Protein AF-0000000084924939 (afdb_homodimer)

Solvent-accessible surface area (backbone atoms only — not comparable to full-atom values): 16874 Å² total; per-residue (Å²): 132,83,79,72,79,78,62,66,62,56,62,51,47,51,48,49,51,49,46,46,50,50,49,27,51,55,51,38,64,68,60,70,62,76,63,88,49,62,52,43,69,66,38,40,31,32,33,53,57,100,59,27,40,37,36,39,33,50,41,54,67,51,55,64,90,55,50,47,76,45,76,55,95,54,27,40,36,41,35,38,60,41,76,69,68,80,85,56,56,77,84,38,47,79,38,80,54,62,78,57,43,54,38,63,49,76,43,80,50,68,86,56,46,30,81,88,65,56,45,76,48,70,52,38,9,26,37,38,36,40,33,32,46,37,75,82,70,45,80,70,77,70,77,72,74,80,124,132,83,77,74,77,78,60,66,61,56,62,52,46,52,49,48,50,48,46,45,50,51,51,27,51,54,51,38,64,68,60,71,61,77,60,90,48,61,52,43,68,66,38,40,31,29,32,52,58,99,60,28,39,38,37,40,33,52,42,52,67,52,55,65,90,56,50,45,76,47,77,54,95,54,27,40,36,40,34,38,59,40,76,70,67,80,83,57,57,76,86,39,46,79,38,81,54,61,78,58,41,55,35,62,48,77,44,80,50,68,86,54,45,29,81,87,63,58,44,77,46,70,50,39,10,26,38,38,36,41,35,33,46,37,74,82,71,46,77,71,77,71,78,72,75,80,126

Organism: Geobacter metallireducens (strain ATCC 53774 / DSM 7210 / GS-15) (NCBI:txid269799)

Sequence (294 aa):
MAIVKYTPFGDLRNLQEQMNRLLDMAWSRESGEELREGVWQPPVDIFEDENGVVIKAELPGIDQKDIEVKIEDNTLTIRGERKHDQEVKKENYHRVERYYGSFMRSFSLPTTIDRDTVKAVCDKGILTITLPRREETKPKQINVEVKMAIVKYTPFGDLRNLQEQMNRLLDMAWSRESGEELREGVWQPPVDIFEDENGVVIKAELPGIDQKDIEVKIEDNTLTIRGERKHDQEVKKENYHRVERYYGSFMRSFSLPTTIDRDTVKAVCDKGILTITLPRREETKPKQINVEVK

Secondary structure (DSSP, 8-state):
-------THHHHHHHHHHHHHHHHHHHHHHH---SS-S-B---EEEEE-SSEEEEEEE-TT--GGGEEEEEETTEEEEEEEEPP-TTS-GGGEEEE-S--EEEEEEEE--TTB-GGG-EEEEETTEEEEEEEBPGGGS---------/-------THHHHHHHHHHHHHHHHHHHHHHT---SS-S-B---EEEEE-SSEEEEEEE-TT--GGGEEEEEETTEEEEEEEEPP-TTS-GGGEEEE-S--EEEEEEEE--TTB-GGG-EEEEETTEEEEEEEBPGGGS---------

pLDDT: mean 77.0, std 21.04, range [24.75, 98.19]

Radius of gyration: 23.94 Å; Cα contacts (8 Å, |Δi|>4): 491; chains: 2; bounding box: 56×88×72 Å

InterPro domains:
  IPR002068 Alpha crystallin/Hsp20 domain [PF00011] (45-146)
  IPR002068 Alpha crystallin/Hsp20 domain [PS01031] (35-147)
  IPR008978 HSP20-like chaperone [G3DSA:2.60.40.790] (5-147)
  IPR008978 HSP20-like chaperone [SSF49764] (17-146)
  IPR031107 Small heat shock protein [PTHR11527] (35-144)

Foldseek 3Di:
DDPPPVPVVVVVVVVLVVVQQVVLVVQLVVVPDPPVSRRDDWDWDWDADPFGIKIKTFAAPDDPVQWDWDDDPQKIKIKGWAADPPVDDPVNDPDDDDDGTIHMDMDGHDPQWDPVDWDWDDDNRMIMIDTGGDVVPPPPPPPPPPD/DDPPPVPVVVVVVVVLVVVQQVVLVVVLVVVPDPPVSRRDDWDWDWDADPFGIKIKTFAAPDDPVQWDWDDDPQKIKIKGWAADPPVDDPVNDPDDDDDGTIHMHMDGHDPQWDPVDWDWDDDNRMIMIDTGGDVVPPPPPPPPPDD

Nearest PDB structures (foldseek):
  5j7n-assembly1_A  TM=8.910E-01  e=1.297E-10  Xylella fastidiosa 9a5c
  3guf-assembly1_B  TM=9.349E-01  e=6.974E-10  Xanthomonas citri
  5zul-assembly1_C-2  TM=8.908E-01  e=3.933E-07  Mycobacterium marinum M
  6ewn-assembly2_B  TM=8.501E-01  e=5.801E-06  Thermostichus vulcanus
  4zja-assembly1_A  TM=7.630E-01  e=2.492E-05  Salmonella enterica subsp. enterica serovar Typhimurium

Structure (mmCIF, N/CA/C/O backbone):
data_AF-0000000084924939-model_v1
#
loop_
_entity.id
_entity.type
_entity.pdbx_description
1 polymer 'ATP-independent chaperone, alpha-crystallin/Hsp20 family'
#
loop_
_atom_site.group_PDB
_atom_site.id
_atom_site.type_symbol
_atom_site.label_atom_id
_atom_site.label_alt_id
_atom_site.label_comp_id
_atom_site.label_asym_id
_atom_site.label_entity_id
_atom_site.label_seq_id
_atom_site.pdbx_PDB_ins_code
_atom_site.Cartn_x
_atom_site.Cartn_y
_atom_site.Cartn_z
_atom_site.occupancy
_atom_site.B_iso_or_equiv
_atom_site.auth_seq_id
_atom_site.auth_comp_id
_atom_site.auth_asym_id
_atom_site.auth_atom_id
_atom_site.pdbx_PDB_model_num
ATOM 1 N N . MET A 1 1 ? -26.672 36.062 -7.566 1 24.83 1 MET A N 1
ATOM 2 C CA . MET A 1 1 ? -25.359 35.906 -8.172 1 24.83 1 MET A CA 1
ATOM 3 C C . MET A 1 1 ? -24.438 35.125 -7.242 1 24.83 1 MET A C 1
ATOM 5 O O . MET A 1 1 ? -24.156 35.562 -6.133 1 24.83 1 MET A O 1
ATOM 9 N N . ALA A 1 2 ? -24.453 33.844 -7.125 1 30.69 2 ALA A N 1
ATOM 10 C CA . ALA A 1 2 ? -23.984 33.031 -5.996 1 30.69 2 ALA A CA 1
ATOM 11 C C . ALA A 1 2 ? -22.453 33 -5.957 1 30.69 2 ALA A C 1
ATOM 13 O O . ALA A 1 2 ? -21.797 32.875 -6.996 1 30.69 2 ALA A O 1
ATOM 14 N N . ILE A 1 3 ? -21.781 33.781 -5.043 1 31.36 3 ILE A N 1
ATOM 15 C CA . ILE A 1 3 ? -20.344 33.969 -4.84 1 31.36 3 ILE A CA 1
ATOM 16 C C . ILE A 1 3 ? -19.672 32.594 -4.684 1 31.36 3 ILE A C 1
ATOM 18 O O . ILE A 1 3 ? -19.969 31.844 -3.758 1 31.36 3 ILE A O 1
ATOM 22 N N . VAL A 1 4 ? -19.406 31.938 -5.684 1 35.34 4 VAL A N 1
ATOM 23 C CA . VAL A 1 4 ? -18.562 30.734 -5.656 1 35.34 4 VAL A CA 1
ATOM 24 C C . VAL A 1 4 ? -17.281 31.031 -4.883 1 35.34 4 VAL A C 1
ATOM 26 O O . VAL A 1 4 ? -16.516 31.922 -5.242 1 35.34 4 VAL A O 1
ATOM 29 N N . LYS A 1 5 ? -17.234 30.875 -3.555 1 36.5 5 LYS A N 1
ATOM 30 C CA . LYS A 1 5 ? -16.062 31.062 -2.701 1 36.5 5 LYS A CA 1
ATOM 31 C C . LYS A 1 5 ? -14.836 30.391 -3.297 1 36.5 5 LYS A C 1
ATOM 33 O O . LYS A 1 5 ? -14.852 29.188 -3.57 1 36.5 5 LYS A O 1
ATOM 38 N N . TYR A 1 6 ? -14.039 31 -4.109 1 36.31 6 TYR A N 1
ATOM 39 C CA . TYR A 1 6 ? -12.719 30.641 -4.625 1 36.31 6 TYR A CA 1
ATOM 40 C C . TYR A 1 6 ? -11.852 30.047 -3.523 1 36.31 6 TYR A C 1
ATOM 42 O O . TYR A 1 6 ? -11.5 30.734 -2.561 1 36.31 6 TYR A O 1
ATOM 50 N N . THR A 1 7 ? -12.031 28.875 -3.047 1 40.62 7 THR A N 1
ATOM 51 C CA . THR A 1 7 ? -11.133 28.234 -2.082 1 40.62 7 THR A CA 1
ATOM 52 C C . THR A 1 7 ? -9.711 28.172 -2.631 1 40.62 7 THR A C 1
ATOM 54 O O . THR A 1 7 ? -9.445 27.469 -3.604 1 40.62 7 THR A O 1
ATOM 57 N N . PRO A 1 8 ? -8.867 29.094 -2.414 1 45.19 8 PRO A N 1
ATOM 58 C CA . PRO A 1 8 ? -7.457 29.188 -2.803 1 45.19 8 PRO A CA 1
ATOM 59 C C . PRO A 1 8 ? -6.738 27.844 -2.74 1 45.19 8 PRO A C 1
ATOM 61 O O . PRO A 1 8 ? -5.617 27.703 -3.246 1 45.19 8 PRO A O 1
ATOM 64 N N . PHE A 1 9 ? -7.277 26.906 -2.014 1 46.66 9 PHE A N 1
ATOM 65 C CA . PHE A 1 9 ? -6.543 25.656 -1.813 1 46.66 9 PHE A CA 1
ATOM 66 C C . PHE A 1 9 ? -6.492 24.844 -3.102 1 46.66 9 PHE A C 1
ATOM 68 O O . PHE A 1 9 ? -5.695 23.922 -3.225 1 46.66 9 PHE A O 1
ATOM 75 N N . GLY A 1 10 ? -7.434 25.172 -3.936 1 50.78 10 GLY A N 1
ATOM 76 C CA . GLY A 1 10 ? -7.414 24.391 -5.168 1 50.78 10 GLY A CA 1
ATOM 77 C C . GLY A 1 10 ? -6.172 24.641 -6.008 1 50.78 10 GLY A C 1
ATOM 78 O O . GLY A 1 10 ? -5.547 23.703 -6.496 1 50.78 10 GLY A O 1
ATOM 79 N N . ASP A 1 11 ? -5.91 25.922 -6.188 1 52.88 11 ASP A N 1
ATOM 80 C CA . ASP A 1 11 ? -4.77 26.281 -7.027 1 52.88 11 ASP A CA 1
ATOM 81 C C . ASP A 1 11 ? -3.455 25.875 -6.363 1 52.88 11 ASP A C 1
ATOM 83 O O . ASP A 1 11 ? -2.518 25.453 -7.043 1 52.88 11 ASP A O 1
ATOM 87 N N . LEU A 1 12 ? -3.414 26.031 -5.098 1 52.91 12 LEU A N 1
ATOM 88 C CA . LEU A 1 12 ? -2.23 25.656 -4.33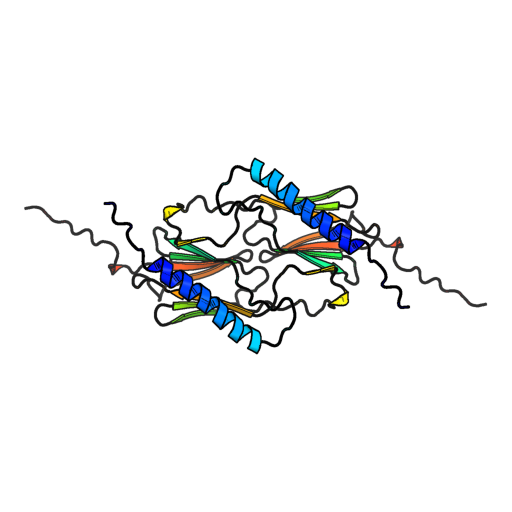2 1 52.91 12 LEU A CA 1
ATOM 89 C C . LEU A 1 12 ? -2.021 24.141 -4.355 1 52.91 12 LEU A C 1
ATOM 91 O O . LEU A 1 12 ? -0.888 23.672 -4.449 1 52.91 12 LEU A O 1
ATOM 95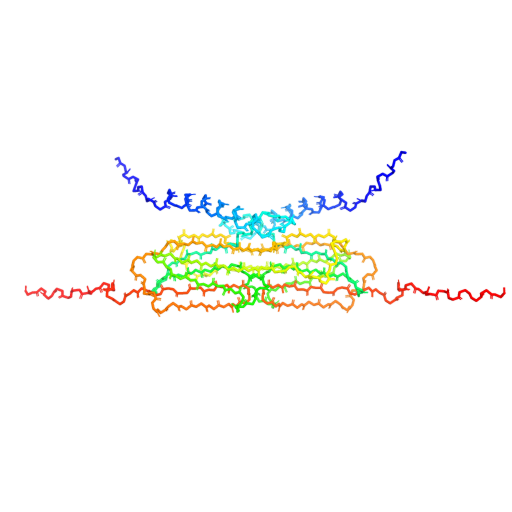 N N . ARG A 1 13 ? -3.158 23.484 -4.445 1 57.38 13 ARG A N 1
ATOM 96 C CA . ARG A 1 13 ? -3.094 22.031 -4.539 1 57.38 13 ARG A CA 1
ATOM 97 C C . ARG A 1 13 ? -2.506 21.594 -5.875 1 57.38 13 ARG A C 1
ATOM 99 O O . ARG A 1 13 ? -1.694 20.672 -5.926 1 57.38 13 ARG A O 1
ATOM 106 N N . ASN A 1 14 ? -2.953 22.312 -6.863 1 58.62 14 ASN A N 1
ATOM 107 C CA . ASN A 1 14 ? -2.42 22 -8.188 1 58.62 14 ASN A CA 1
ATOM 108 C C . ASN A 1 14 ? -0.929 22.312 -8.281 1 58.62 14 ASN A C 1
ATOM 110 O O . ASN A 1 14 ? -0.164 21.547 -8.867 1 58.62 14 ASN A O 1
ATOM 114 N N . LEU A 1 15 ? -0.594 23.453 -7.73 1 58.72 15 LEU A N 1
ATOM 115 C CA . LEU A 1 15 ? 0.815 23.828 -7.73 1 58.72 15 LEU A CA 1
ATOM 116 C C . LEU A 1 15 ? 1.635 22.859 -6.887 1 58.72 15 LEU A C 1
ATOM 118 O O . LEU A 1 15 ? 2.734 22.469 -7.277 1 58.72 15 LEU A O 1
ATOM 122 N N . GLN A 1 16 ? 1.171 22.469 -5.812 1 60.81 16 GLN A N 1
ATOM 123 C CA . GLN A 1 16 ? 1.841 21.5 -4.953 1 60.81 16 GLN A CA 1
ATOM 124 C C . GLN A 1 16 ? 1.988 20.156 -5.656 1 60.81 16 GLN A C 1
ATOM 126 O O . GLN A 1 16 ? 3.025 19.5 -5.535 1 60.81 16 GLN A O 1
ATOM 131 N N . GLU A 1 17 ? 0.953 19.875 -6.371 1 61.84 17 GLU A N 1
ATOM 132 C CA . GLU A 1 17 ? 1.037 18.641 -7.16 1 61.84 17 GLU A CA 1
ATOM 133 C C . GLU A 1 17 ? 2.131 18.75 -8.219 1 61.84 17 GLU A C 1
ATOM 135 O O . GLU A 1 17 ? 2.857 17.781 -8.461 1 61.84 17 GLU A O 1
ATOM 140 N N . GLN A 1 18 ? 2.164 19.906 -8.805 1 59.09 18 GLN A N 1
ATOM 141 C CA . GLN A 1 18 ? 3.209 20.125 -9.797 1 59.09 18 GLN A CA 1
ATOM 142 C C . GLN A 1 18 ? 4.59 20.125 -9.156 1 59.09 18 GLN A C 1
ATOM 144 O O . GLN A 1 18 ? 5.539 19.562 -9.695 1 59.09 18 GLN A O 1
ATOM 149 N N . MET A 1 19 ? 4.684 20.75 -8.156 1 60.34 19 MET A N 1
ATOM 150 C CA . MET A 1 19 ? 5.945 20.781 -7.422 1 60.34 19 MET A CA 1
ATOM 151 C C . MET A 1 19 ? 6.355 19.391 -6.965 1 60.34 19 MET A C 1
ATOM 153 O O . MET A 1 19 ? 7.527 19.031 -7.055 1 60.34 19 MET A O 1
ATOM 157 N N . ASN A 1 20 ? 5.355 18.688 -6.496 1 61.12 20 ASN A N 1
ATOM 158 C CA . ASN A 1 20 ? 5.641 17.312 -6.109 1 61.12 20 ASN A CA 1
ATOM 159 C C . ASN A 1 20 ? 6.191 16.5 -7.281 1 61.12 20 ASN A C 1
ATOM 161 O O . ASN A 1 20 ? 7.129 15.719 -7.117 1 61.12 20 ASN A O 1
ATOM 165 N N . ARG A 1 21 ? 5.621 16.859 -8.383 1 59.75 21 ARG A N 1
ATOM 166 C CA . ARG A 1 21 ? 6.105 16.188 -9.586 1 59.75 21 ARG A CA 1
ATOM 167 C C . ARG A 1 21 ? 7.535 16.609 -9.914 1 59.75 21 ARG A C 1
ATOM 169 O O . ARG A 1 21 ? 8.359 15.781 -10.305 1 59.75 21 ARG A O 1
ATOM 176 N N . LEU A 1 22 ? 7.773 17.875 -9.828 1 59.66 22 LEU A N 1
ATOM 177 C CA . LEU A 1 22 ? 9.102 18.406 -10.141 1 59.66 22 LEU A CA 1
ATOM 178 C C . LEU A 1 22 ? 10.133 17.906 -9.133 1 59.66 22 LEU A C 1
ATOM 180 O O . LEU A 1 22 ? 11.25 17.547 -9.508 1 59.66 22 LEU A O 1
ATOM 184 N N . LEU A 1 23 ? 9.828 17.953 -7.957 1 59 23 LEU A N 1
ATOM 185 C CA . LEU A 1 23 ? 10.727 17.453 -6.918 1 59 23 LEU A CA 1
ATOM 186 C C . LEU A 1 23 ? 10.953 15.953 -7.059 1 59 23 LEU A C 1
ATOM 188 O O . LEU A 1 23 ? 12.062 15.461 -6.824 1 59 23 LEU A O 1
ATOM 192 N N . ASP A 1 24 ? 9.867 15.414 -7.477 1 56.97 24 ASP A N 1
ATOM 193 C CA . ASP A 1 24 ? 9.93 13.984 -7.777 1 56.97 24 ASP A CA 1
ATOM 194 C C . ASP A 1 24 ? 10.961 13.703 -8.875 1 56.97 24 ASP A C 1
ATOM 196 O O . ASP A 1 24 ? 11.727 12.742 -8.773 1 56.97 24 ASP A O 1
ATOM 200 N N . MET A 1 25 ? 10.82 14.531 -9.836 1 56.5 25 MET A N 1
ATOM 201 C CA . MET A 1 25 ? 11.758 14.391 -10.945 1 56.5 25 MET A CA 1
ATOM 202 C C . MET A 1 25 ? 13.188 14.664 -10.484 1 56.5 25 MET A C 1
ATOM 204 O O . MET A 1 25 ? 14.117 13.977 -10.898 1 56.5 25 MET A O 1
ATOM 208 N N . ALA A 1 26 ? 13.328 15.602 -9.719 1 57.16 26 ALA A N 1
ATOM 209 C CA . ALA A 1 26 ? 14.648 15.984 -9.234 1 57.16 26 ALA A CA 1
ATOM 210 C C . ALA A 1 26 ? 15.234 14.898 -8.328 1 57.16 26 ALA A C 1
ATOM 212 O O . ALA A 1 26 ? 16.422 14.602 -8.398 1 57.16 26 ALA A O 1
ATOM 213 N N . TRP A 1 27 ? 14.492 14.43 -7.516 1 55.69 27 TRP A N 1
ATOM 214 C CA . TRP A 1 27 ? 14.93 13.398 -6.578 1 55.69 27 TRP A CA 1
ATOM 215 C C . TRP A 1 27 ? 15.195 12.086 -7.301 1 55.69 27 TRP A C 1
ATOM 217 O O . TRP A 1 27 ? 16.141 11.359 -6.953 1 55.69 27 TRP A O 1
ATOM 227 N N . SER A 1 28 ? 14.258 11.719 -8.203 1 52.03 28 SER A N 1
ATOM 228 C CA . SER A 1 28 ? 14.461 10.516 -9.008 1 52.03 28 SER A CA 1
ATOM 229 C C . SER A 1 28 ? 15.789 10.562 -9.75 1 52.03 28 SER A C 1
ATOM 231 O O . SER A 1 28 ? 16.453 9.531 -9.922 1 52.03 28 SER A O 1
ATOM 233 N N . ARG A 1 29 ? 16.031 11.656 -10.398 1 50.66 29 ARG A N 1
ATOM 234 C CA . ARG A 1 29 ? 17.281 11.773 -11.133 1 50.66 29 ARG A CA 1
ATOM 235 C C . ARG A 1 29 ? 18.484 11.508 -10.227 1 50.66 29 ARG A C 1
ATOM 237 O O . ARG A 1 29 ? 19.5 10.977 -10.664 1 50.66 29 ARG A O 1
ATOM 244 N N . GLU A 1 30 ? 18.297 11.922 -9.102 1 47.53 30 GLU A N 1
ATOM 245 C CA . GLU A 1 30 ? 19.438 11.734 -8.203 1 47.53 30 GLU A CA 1
ATOM 246 C C . GLU A 1 30 ? 19.594 10.273 -7.812 1 47.53 30 GLU A C 1
ATOM 248 O O . GLU A 1 30 ? 20.688 9.828 -7.453 1 47.53 30 GLU A O 1
ATOM 253 N N . SER A 1 31 ? 18.484 9.688 -7.754 1 46.84 31 SER A N 1
ATOM 254 C CA . SER A 1 31 ? 18.656 8.352 -7.207 1 46.84 31 SER A CA 1
ATOM 255 C C . SER A 1 31 ? 18.891 7.328 -8.312 1 46.84 31 SER A C 1
ATOM 257 O O . SER A 1 31 ? 19.188 6.16 -8.031 1 46.84 31 SER A O 1
ATOM 259 N N . GLY A 1 32 ? 19.453 7.535 -9.531 1 41.75 32 GLY A N 1
ATOM 260 C CA . GLY A 1 32 ? 19.953 6.699 -10.609 1 41.75 32 GLY A CA 1
ATOM 261 C C . GLY A 1 32 ? 19 5.598 -11.008 1 41.75 32 GLY A C 1
ATOM 262 O O . GLY A 1 32 ? 19.359 4.672 -11.734 1 41.75 32 GLY A O 1
ATOM 263 N N . GLU A 1 33 ? 18 5.109 -10.273 1 43.06 33 GLU A N 1
ATOM 264 C CA . GLU A 1 33 ? 17.375 3.814 -10.523 1 43.06 33 GLU A CA 1
ATOM 265 C C . GLU A 1 33 ? 16.453 3.875 -11.734 1 43.06 33 GLU A C 1
ATOM 267 O O . GLU A 1 33 ? 15.648 4.801 -11.859 1 43.06 33 GLU A O 1
ATOM 272 N N . GLU A 1 34 ? 16.75 3.299 -12.93 1 39.72 34 GLU A N 1
ATOM 273 C CA . GLU A 1 34 ? 16.062 3.139 -14.203 1 39.72 34 GLU A CA 1
ATOM 274 C C . GLU A 1 34 ? 14.688 2.516 -14.016 1 39.72 34 GLU A C 1
ATOM 276 O O . GLU A 1 34 ? 13.984 2.242 -14.992 1 39.72 34 GLU A O 1
ATOM 281 N N . LEU A 1 35 ? 14.43 1.406 -13.273 1 44.12 35 LEU A N 1
ATOM 282 C CA . LEU A 1 35 ? 13.148 0.71 -13.266 1 44.12 35 LEU A CA 1
ATOM 283 C C . LEU A 1 35 ? 11.992 1.702 -13.344 1 44.12 35 LEU A C 1
ATOM 285 O O . LEU A 1 35 ? 12.172 2.895 -13.094 1 44.12 35 LEU A O 1
ATOM 289 N N . ARG A 1 36 ? 10.609 1.284 -13.586 1 46 36 ARG A N 1
ATOM 290 C CA . ARG A 1 36 ? 9.492 2.18 -13.852 1 46 36 ARG A CA 1
ATOM 291 C C . ARG A 1 36 ? 9.633 3.48 -13.07 1 46 36 ARG A C 1
ATOM 293 O O . ARG A 1 36 ? 9.367 3.518 -11.867 1 46 36 ARG A O 1
ATOM 300 N N . GLU A 1 37 ? 10.672 4.219 -13.312 1 47.97 37 GLU A N 1
ATOM 301 C CA . GLU A 1 37 ? 11.406 5.312 -12.68 1 47.97 37 GLU A CA 1
ATOM 302 C C . GLU A 1 37 ? 10.469 6.473 -12.336 1 47.97 37 GLU A C 1
ATOM 304 O O . GLU A 1 37 ? 10.922 7.609 -12.172 1 47.97 37 GLU A O 1
ATOM 309 N N . GLY A 1 38 ? 9.297 6.223 -12.797 1 55.84 38 GLY A N 1
ATOM 310 C CA . GLY A 1 38 ? 8.641 7.434 -12.328 1 55.84 38 GLY A CA 1
ATOM 311 C C . GLY A 1 38 ? 8.703 7.594 -10.82 1 55.84 38 GLY A C 1
ATOM 312 O O . GLY A 1 38 ? 9.039 6.652 -10.102 1 55.84 38 GLY A O 1
ATOM 313 N N . VAL A 1 39 ? 8.789 8.742 -10.391 1 71 39 VAL A N 1
ATOM 314 C CA . VAL A 1 39 ? 8.797 9.141 -8.984 1 71 39 VAL A CA 1
ATOM 315 C C . VAL A 1 39 ? 7.59 8.539 -8.273 1 71 39 VAL A C 1
ATOM 317 O O . VAL A 1 39 ? 6.445 8.742 -8.688 1 71 39 VAL A O 1
ATOM 320 N N . TRP A 1 40 ? 7.895 7.469 -7.41 1 86.69 40 TRP A N 1
ATOM 321 C CA . TRP A 1 40 ? 6.812 6.906 -6.609 1 86.69 40 TRP A CA 1
ATOM 322 C C . TRP A 1 40 ? 6.125 7.988 -5.781 1 86.69 40 TRP A C 1
ATOM 324 O O . TRP A 1 40 ? 6.785 8.742 -5.066 1 86.69 40 TRP A O 1
ATOM 334 N N . GLN A 1 41 ? 4.895 8.125 -5.961 1 91.38 41 GLN A N 1
ATOM 335 C CA . GLN A 1 41 ? 4.043 9.031 -5.195 1 91.38 41 GLN A CA 1
ATOM 336 C C . GLN A 1 41 ? 3.012 8.258 -4.379 1 91.38 41 GLN A C 1
ATOM 338 O O . GLN A 1 41 ? 1.913 7.98 -4.863 1 91.38 41 GLN A O 1
ATOM 343 N N . PRO A 1 42 ? 3.389 7.832 -3.135 1 96.06 42 PRO A N 1
ATOM 344 C CA . PRO A 1 42 ? 2.438 7.051 -2.34 1 96.06 42 PRO A CA 1
ATOM 345 C C . PRO A 1 42 ? 1.099 7.766 -2.156 1 96.06 42 PRO A C 1
ATOM 347 O O . PRO A 1 42 ? 1.068 8.961 -1.85 1 96.06 42 PRO A O 1
ATOM 350 N N . PRO A 1 43 ? 0.003 7.078 -2.33 1 95.12 43 PRO A N 1
ATOM 351 C CA . PRO A 1 43 ? -1.306 7.695 -2.1 1 95.12 43 PRO A CA 1
ATOM 352 C C . PRO A 1 43 ? -1.493 8.156 -0.655 1 95.12 43 PRO A C 1
ATOM 354 O O . PRO A 1 43 ? -1.059 7.477 0.276 1 95.12 43 PRO A O 1
ATOM 357 N N . VAL A 1 44 ? -2.158 9.32 -0.521 1 95.5 44 VAL A N 1
ATOM 358 C CA . VAL A 1 44 ? -2.33 9.906 0.801 1 95.5 44 VAL A CA 1
ATOM 359 C C . VAL A 1 44 ? -3.775 10.375 0.974 1 95.5 44 VAL A C 1
ATOM 361 O O . VAL A 1 44 ? -4.371 10.93 0.047 1 95.5 44 VAL A O 1
ATOM 364 N N . ASP A 1 45 ? -4.34 10.047 2.117 1 95.06 45 ASP A N 1
ATOM 365 C CA . ASP A 1 45 ? -5.574 10.688 2.557 1 95.06 45 ASP A CA 1
ATOM 366 C C . ASP A 1 45 ? -5.297 11.742 3.629 1 95.06 45 ASP A C 1
ATOM 368 O O . ASP A 1 45 ? -4.461 11.531 4.512 1 95.06 45 ASP A O 1
ATOM 372 N N . ILE A 1 46 ? -5.973 12.828 3.545 1 95.12 46 ILE A N 1
ATOM 373 C CA . ILE A 1 46 ? -5.902 13.867 4.566 1 95.12 46 ILE A CA 1
ATOM 374 C C . ILE A 1 46 ? -7.312 14.25 5.016 1 95.12 46 ILE A C 1
ATOM 376 O O . ILE A 1 46 ? -8.172 14.562 4.184 1 95.12 46 ILE A O 1
ATOM 380 N N . PHE A 1 47 ? -7.535 14.18 6.293 1 94.06 47 PHE A N 1
ATOM 381 C CA . PHE A 1 47 ? -8.844 14.586 6.793 1 94.06 47 PHE A CA 1
ATOM 382 C C . PHE A 1 47 ? -8.719 15.195 8.188 1 94.06 47 PHE A C 1
ATOM 384 O O . PHE A 1 47 ? -7.672 15.094 8.82 1 94.06 47 PHE A O 1
ATOM 391 N N . GLU A 1 48 ? -9.781 15.844 8.594 1 92.94 48 GLU A N 1
ATOM 392 C CA . GLU A 1 48 ? -9.859 16.422 9.938 1 92.94 48 GLU A CA 1
ATOM 393 C C . GLU A 1 48 ? -10.773 15.594 10.836 1 92.94 48 GLU A C 1
ATOM 395 O O . GLU A 1 48 ? -11.805 15.086 10.383 1 92.94 48 GLU A O 1
ATOM 400 N N . ASP A 1 49 ? -10.336 15.477 12.094 1 89.62 49 ASP A N 1
ATOM 401 C CA . ASP A 1 49 ? -11.234 14.93 13.102 1 89.62 49 ASP A CA 1
ATOM 402 C C . ASP A 1 49 ? -11.375 15.875 14.289 1 89.62 49 ASP A C 1
ATOM 404 O O . ASP A 1 49 ? -11.031 17.062 14.195 1 89.62 49 ASP A O 1
ATOM 408 N N . GLU A 1 50 ? -11.984 15.367 15.344 1 87.38 50 GLU A N 1
ATOM 409 C CA . GLU A 1 50 ? -12.266 16.234 16.484 1 87.38 50 GLU A CA 1
ATOM 410 C C . GLU A 1 50 ? -10.977 16.781 17.094 1 87.38 50 GLU A C 1
ATOM 412 O O . GLU A 1 50 ? -10.977 17.859 17.688 1 87.38 50 GLU A O 1
ATOM 417 N N . ASN A 1 51 ? -9.914 16.078 16.859 1 90.5 51 ASN A N 1
ATOM 418 C CA . ASN A 1 51 ? -8.664 16.422 17.516 1 90.5 51 ASN A CA 1
ATOM 419 C C . ASN A 1 51 ? -7.746 17.234 16.609 1 90.5 51 ASN A C 1
ATOM 421 O O . ASN A 1 51 ? -6.871 17.953 17.094 1 90.5 51 ASN A O 1
ATOM 425 N N . GLY A 1 52 ? -7.949 17.094 15.336 1 93.06 52 GLY A N 1
ATOM 426 C CA . GLY A 1 52 ? -7.062 17.781 14.414 1 93.06 52 GLY A CA 1
ATOM 427 C C . GLY A 1 52 ? -7.02 17.156 13.039 1 93.06 52 GLY A C 1
ATOM 428 O O . GLY A 1 52 ? -8.055 16.734 12.508 1 93.06 52 GLY A O 1
ATOM 429 N N . VAL A 1 53 ? -5.836 17.172 12.477 1 93.94 53 VAL A N 1
ATOM 430 C CA . VAL A 1 53 ? -5.652 16.672 11.117 1 93.94 53 VAL A CA 1
ATOM 431 C C . VAL A 1 53 ? -5.008 15.289 11.156 1 93.94 53 VAL A C 1
ATOM 433 O O . VAL A 1 53 ? -4.094 15.047 11.945 1 93.94 53 VAL A O 1
ATOM 436 N N . VAL A 1 54 ? -5.48 14.453 10.328 1 96 54 VAL A N 1
ATOM 437 C CA . VAL A 1 54 ? -4.914 13.117 10.195 1 96 54 VAL A CA 1
ATOM 438 C C . VAL A 1 54 ? -4.457 12.883 8.758 1 96 54 VAL A C 1
ATOM 440 O O . VAL A 1 54 ? -5.18 13.211 7.809 1 96 54 VAL A O 1
ATOM 443 N N . ILE A 1 55 ? -3.27 12.391 8.609 1 96.38 55 ILE A N 1
ATOM 444 C CA . ILE A 1 55 ? -2.719 12.008 7.312 1 96.38 55 ILE A CA 1
ATOM 445 C C . ILE A 1 55 ? -2.436 10.508 7.289 1 96.38 55 ILE A C 1
ATOM 447 O O . ILE A 1 55 ? -1.782 9.977 8.188 1 96.38 55 ILE A O 1
ATOM 451 N N . LYS A 1 56 ? -2.99 9.859 6.332 1 97.12 56 LYS A N 1
ATOM 452 C CA . LYS A 1 56 ? -2.719 8.438 6.113 1 97.12 56 LYS A CA 1
ATOM 453 C C . LYS A 1 56 ? -2.012 8.211 4.777 1 97.12 56 LYS A C 1
ATOM 455 O O . LYS A 1 56 ? -2.527 8.594 3.725 1 97.12 56 LYS A O 1
ATOM 460 N N . ALA A 1 57 ? -0.842 7.648 4.793 1 97.69 57 ALA A N 1
ATOM 461 C CA . ALA A 1 57 ? -0.054 7.371 3.594 1 97.69 57 ALA A CA 1
ATOM 462 C C . ALA A 1 57 ? 0.156 5.871 3.412 1 97.69 57 ALA A C 1
ATOM 464 O O . ALA A 1 57 ? 0.453 5.156 4.371 1 97.69 57 ALA A O 1
ATOM 465 N N . GLU A 1 58 ? -0.037 5.398 2.197 1 97.81 58 GLU A N 1
ATOM 466 C CA . GLU A 1 58 ? 0.257 3.998 1.904 1 97.81 58 GLU A CA 1
ATOM 467 C C . GLU A 1 58 ? 1.748 3.787 1.656 1 97.81 58 GLU A C 1
ATOM 469 O O . GLU A 1 58 ? 2.289 4.266 0.657 1 97.81 58 GLU A O 1
ATOM 474 N N . LEU A 1 59 ? 2.344 3.051 2.523 1 97.88 59 LEU A N 1
ATOM 475 C CA . LEU A 1 59 ? 3.762 2.729 2.412 1 97.88 59 LEU A CA 1
ATOM 476 C C . LEU A 1 59 ? 4 1.239 2.645 1 97.88 59 LEU A C 1
ATOM 478 O O . LEU A 1 59 ? 4.754 0.859 3.545 1 97.88 59 LEU A O 1
ATOM 482 N N . PRO A 1 60 ? 3.416 0.435 1.816 1 97.56 60 PRO A N 1
ATOM 483 C CA . PRO A 1 60 ? 3.549 -1.009 2.02 1 97.56 60 PRO A CA 1
ATOM 484 C C . PRO A 1 60 ? 4.996 -1.488 1.911 1 97.56 60 PRO A C 1
ATOM 486 O O . PRO A 1 60 ? 5.711 -1.099 0.984 1 97.56 60 PRO A O 1
ATOM 489 N N . GLY A 1 61 ? 5.379 -2.316 2.861 1 96.25 61 GLY A N 1
ATOM 490 C CA . GLY A 1 61 ? 6.668 -2.99 2.793 1 96.25 61 GLY A CA 1
ATOM 491 C C . GLY A 1 61 ? 7.793 -2.186 3.412 1 96.25 61 GLY A C 1
ATOM 492 O O . GLY A 1 61 ? 8.938 -2.648 3.465 1 96.25 61 GLY A O 1
ATOM 493 N N . ILE A 1 62 ? 7.496 -1.014 3.904 1 95.94 62 ILE A N 1
ATOM 494 C CA . ILE A 1 62 ? 8.555 -0.166 4.441 1 95.94 62 ILE A CA 1
ATOM 495 C C . ILE A 1 62 ? 8.508 -0.189 5.969 1 95.94 62 ILE A C 1
ATOM 497 O O . ILE A 1 62 ? 7.434 -0.095 6.562 1 95.94 62 ILE A O 1
ATOM 501 N N . ASP A 1 63 ? 9.672 -0.366 6.527 1 94.75 63 ASP A N 1
ATOM 502 C CA . ASP A 1 63 ? 9.766 -0.297 7.984 1 94.75 63 ASP A CA 1
ATOM 503 C C . ASP A 1 63 ? 9.625 1.142 8.477 1 94.75 63 ASP A C 1
ATOM 505 O O . ASP A 1 63 ? 10.133 2.07 7.844 1 94.75 63 ASP A O 1
ATOM 509 N N . GLN A 1 64 ? 9.016 1.254 9.594 1 94 64 GLN A N 1
ATOM 510 C CA . GLN A 1 64 ? 8.82 2.576 10.18 1 94 64 GLN A CA 1
ATOM 511 C C . GLN A 1 64 ? 10.141 3.326 10.305 1 94 64 GLN A C 1
ATOM 513 O O . GLN A 1 64 ? 10.195 4.539 10.086 1 94 64 GLN A O 1
ATOM 518 N N . LYS A 1 65 ? 11.195 2.654 10.727 1 94.38 65 LYS A N 1
ATOM 519 C CA . LYS A 1 65 ? 12.492 3.277 10.953 1 94.38 65 LYS A CA 1
ATOM 520 C C . LYS A 1 65 ? 13.062 3.852 9.656 1 94.38 65 LYS A C 1
ATOM 522 O O . LYS A 1 65 ? 13.961 4.695 9.688 1 94.38 65 LYS A O 1
ATOM 527 N N . ASP A 1 66 ? 12.539 3.359 8.539 1 94.69 66 ASP A N 1
ATOM 528 C CA . ASP A 1 66 ? 13.055 3.789 7.238 1 94.69 66 ASP A CA 1
ATOM 529 C C . ASP A 1 66 ? 12.203 4.918 6.66 1 94.69 66 ASP A C 1
ATOM 531 O O . ASP A 1 66 ? 12.367 5.293 5.496 1 94.69 66 ASP A O 1
ATOM 535 N N . ILE A 1 67 ? 11.336 5.422 7.387 1 96.69 67 ILE A N 1
ATOM 536 C CA . ILE A 1 67 ? 10.477 6.531 6.992 1 96.69 67 ILE A CA 1
ATOM 537 C C . ILE A 1 67 ? 10.859 7.785 7.781 1 96.69 67 ILE A C 1
ATOM 539 O O . ILE A 1 67 ? 10.938 7.75 9.016 1 96.69 67 ILE A O 1
ATOM 543 N N . GLU A 1 68 ? 11.117 8.82 7.074 1 97.19 68 GLU A N 1
ATOM 544 C CA . GLU A 1 68 ? 11.406 10.102 7.699 1 97.19 68 GLU A CA 1
ATOM 545 C C . GLU A 1 68 ? 10.195 11.031 7.641 1 97.19 68 GLU A C 1
ATOM 547 O O . GLU A 1 68 ? 9.617 11.234 6.57 1 97.19 68 GLU A O 1
ATOM 552 N N . VAL A 1 69 ? 9.797 11.516 8.75 1 96.5 69 VAL A N 1
ATOM 553 C CA . VAL A 1 69 ? 8.734 12.508 8.852 1 96.5 69 VAL A CA 1
ATOM 554 C C . VAL A 1 69 ? 9.273 13.781 9.492 1 96.5 69 VAL A C 1
ATOM 556 O O . VAL A 1 69 ? 9.812 13.75 10.594 1 96.5 69 VAL A O 1
ATOM 559 N N . LYS A 1 70 ? 9.117 14.852 8.789 1 95.12 70 LYS A N 1
ATOM 560 C CA . LYS A 1 70 ? 9.633 16.125 9.289 1 95.12 70 LYS A CA 1
ATOM 561 C C . LYS A 1 70 ? 8.594 17.234 9.117 1 95.12 70 LYS A C 1
ATOM 563 O O . LYS A 1 70 ? 7.871 17.266 8.117 1 95.12 70 LYS A O 1
ATOM 568 N N . ILE A 1 71 ? 8.602 18.062 10.062 1 92.81 71 ILE A N 1
ATOM 569 C CA . ILE A 1 71 ? 7.793 19.281 9.953 1 92.81 71 ILE A CA 1
ATOM 570 C C . ILE A 1 71 ? 8.695 20.5 10.047 1 92.81 71 ILE A C 1
ATOM 572 O O . ILE A 1 71 ? 9.406 20.688 11.039 1 92.81 71 ILE A O 1
ATOM 576 N N . GLU A 1 72 ? 8.68 21.312 9.031 1 90.62 72 GLU A N 1
ATOM 577 C CA . GLU A 1 72 ? 9.43 22.578 8.969 1 90.62 72 GLU A CA 1
ATOM 578 C C . GLU A 1 72 ? 8.609 23.672 8.289 1 90.62 72 GLU A C 1
ATOM 580 O O . GLU A 1 72 ? 8.031 23.453 7.227 1 90.62 72 GLU A O 1
ATOM 585 N N . ASP A 1 73 ? 8.617 24.844 8.906 1 86.81 73 ASP A N 1
ATOM 586 C CA . ASP A 1 73 ? 7.941 26 8.344 1 86.81 73 ASP A CA 1
ATOM 587 C C . ASP A 1 73 ? 6.516 25.656 7.914 1 86.81 73 ASP A C 1
ATOM 589 O O . ASP A 1 73 ? 6.117 25.938 6.785 1 86.81 73 ASP A O 1
ATOM 593 N N . ASN A 1 74 ? 5.734 24.906 8.664 1 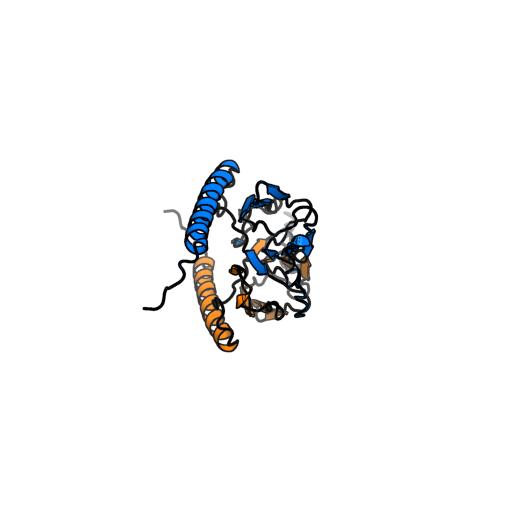87.62 74 ASN A N 1
ATOM 594 C CA . ASN A 1 74 ? 4.336 24.547 8.469 1 87.62 74 ASN A CA 1
ATOM 595 C C . ASN A 1 74 ? 4.168 23.578 7.297 1 87.62 74 ASN A C 1
ATOM 597 O O . ASN A 1 74 ? 3.143 23.609 6.617 1 87.62 74 ASN A O 1
ATOM 601 N N . THR A 1 75 ? 5.266 22.953 7.07 1 91.75 75 THR A N 1
ATOM 602 C CA . THR A 1 75 ? 5.215 21.953 6.012 1 91.75 75 THR A CA 1
ATOM 603 C C . THR A 1 75 ? 5.605 20.578 6.547 1 91.75 75 THR A C 1
ATOM 605 O O . THR A 1 75 ? 6.66 20.422 7.168 1 91.75 75 THR A O 1
ATOM 608 N N . LEU A 1 76 ? 4.715 19.656 6.367 1 94.19 76 LEU A N 1
ATOM 609 C CA . LEU A 1 76 ? 5.008 18.281 6.715 1 94.19 76 LEU A CA 1
ATOM 610 C C . LEU A 1 76 ? 5.594 17.531 5.523 1 94.19 76 LEU A C 1
ATOM 612 O O . LEU A 1 76 ? 5.043 17.578 4.422 1 94.19 76 LEU A O 1
ATOM 616 N N . THR A 1 77 ? 6.73 16.891 5.738 1 95.25 77 THR A N 1
ATOM 617 C CA . THR A 1 77 ? 7.375 16.125 4.684 1 95.25 77 THR A CA 1
ATOM 618 C C . THR A 1 77 ? 7.535 14.664 5.105 1 95.25 77 THR A C 1
ATOM 620 O O . THR A 1 77 ? 7.977 14.383 6.219 1 95.25 77 THR A O 1
ATOM 623 N N . ILE A 1 78 ? 7.109 13.812 4.25 1 96 78 ILE A N 1
ATOM 624 C CA . ILE A 1 78 ? 7.32 12.375 4.414 1 96 78 ILE A CA 1
ATOM 625 C C . ILE A 1 78 ? 8.281 11.867 3.34 1 96 78 ILE A C 1
ATOM 627 O O . ILE A 1 78 ? 8.086 12.133 2.15 1 96 78 ILE A O 1
ATOM 631 N N . ARG A 1 79 ? 9.281 11.219 3.799 1 96.31 79 ARG A N 1
ATOM 632 C CA . ARG A 1 79 ? 10.25 10.727 2.818 1 96.31 79 ARG A CA 1
ATOM 633 C C . ARG A 1 79 ? 10.781 9.352 3.221 1 96.31 79 ARG A C 1
ATOM 635 O O . ARG A 1 79 ? 10.797 9.008 4.402 1 96.31 79 ARG A O 1
ATOM 642 N N . GLY A 1 80 ? 11.25 8.617 2.246 1 94.44 80 GLY A N 1
ATOM 643 C CA . GLY A 1 80 ? 11.859 7.309 2.43 1 94.44 80 GLY A CA 1
ATOM 644 C C . GLY A 1 80 ? 12.219 6.629 1.123 1 94.44 80 GLY A C 1
ATOM 645 O O . GLY A 1 80 ? 12.25 7.27 0.071 1 94.44 80 GLY A O 1
ATOM 646 N N . GLU A 1 81 ? 12.547 5.402 1.273 1 92.06 81 GLU A N 1
ATOM 647 C CA . GLU A 1 81 ? 12.914 4.625 0.093 1 92.06 81 GLU A CA 1
ATOM 648 C C . GLU A 1 81 ? 12.469 3.172 0.228 1 92.06 81 GLU A C 1
ATOM 650 O O . GLU A 1 81 ? 12.641 2.561 1.284 1 92.06 81 GLU A O 1
ATOM 655 N N . ARG A 1 82 ? 11.812 2.746 -0.793 1 91.5 82 ARG A N 1
ATOM 656 C CA . ARG A 1 82 ? 11.539 1.315 -0.896 1 91.5 82 ARG A CA 1
ATOM 657 C C . ARG A 1 82 ? 12.594 0.62 -1.753 1 91.5 82 ARG A C 1
ATOM 659 O O . ARG A 1 82 ? 12.688 0.873 -2.955 1 91.5 82 ARG A O 1
ATOM 666 N N . LYS A 1 83 ? 13.258 -0.276 -1.183 1 86.25 83 LYS A N 1
ATOM 667 C CA . LYS A 1 83 ? 14.344 -0.951 -1.894 1 86.25 83 LYS A CA 1
ATOM 668 C C . LYS A 1 83 ? 13.844 -2.232 -2.559 1 86.25 83 LYS A C 1
ATOM 670 O O . LYS A 1 83 ? 12.961 -2.91 -2.029 1 86.25 83 LYS A O 1
ATOM 675 N N . HIS A 1 84 ? 14.398 -2.455 -3.754 1 79.5 84 HIS A N 1
ATOM 676 C CA . HIS A 1 84 ? 14.094 -3.707 -4.438 1 79.5 84 HIS A CA 1
ATOM 677 C C . HIS A 1 84 ? 14.68 -4.898 -3.686 1 79.5 84 HIS A C 1
ATOM 679 O O . HIS A 1 84 ? 15.68 -4.766 -2.98 1 79.5 84 HIS A O 1
ATOM 685 N N . ASP A 1 85 ? 13.898 -5.949 -3.83 1 72.81 85 ASP A N 1
ATOM 686 C CA . ASP A 1 85 ? 14.508 -7.18 -3.346 1 72.81 85 ASP A CA 1
ATOM 687 C C . ASP A 1 85 ? 15.75 -7.539 -4.164 1 72.81 85 ASP A C 1
ATOM 689 O O . ASP A 1 85 ? 15.641 -7.895 -5.34 1 72.81 85 ASP A O 1
ATOM 693 N N . GLN A 1 86 ? 16.875 -7.207 -3.639 1 68.88 86 GLN A N 1
ATOM 694 C CA . GLN A 1 86 ? 18.141 -7.367 -4.336 1 68.88 86 GLN A CA 1
ATOM 695 C C . GLN A 1 86 ? 18.391 -8.828 -4.684 1 68.88 86 GLN A C 1
ATOM 697 O O . GLN A 1 86 ? 19.203 -9.133 -5.57 1 68.88 86 GLN A O 1
ATOM 702 N N . GLU A 1 87 ? 17.688 -9.648 -4.086 1 76.25 87 GLU A N 1
ATOM 703 C CA . GLU A 1 87 ? 17.984 -11.062 -4.277 1 76.25 87 GLU A CA 1
ATOM 704 C C . GLU A 1 87 ? 17.297 -11.602 -5.527 1 76.25 87 GLU A C 1
ATOM 706 O O . GLU A 1 87 ? 17.641 -12.688 -6.008 1 76.25 87 GLU A O 1
ATOM 711 N N . VAL A 1 88 ? 16.422 -10.859 -6.113 1 79.94 88 VAL A N 1
ATOM 712 C CA . VAL A 1 88 ? 15.711 -11.359 -7.285 1 79.94 88 VAL A CA 1
ATOM 713 C C . VAL A 1 88 ? 16.266 -10.703 -8.547 1 79.94 88 VAL A C 1
ATOM 715 O O . VAL A 1 88 ? 16.281 -9.469 -8.656 1 79.94 88 VAL A O 1
ATOM 718 N N . LYS A 1 89 ? 16.781 -11.516 -9.352 1 82.5 89 LYS A N 1
ATOM 719 C CA . LYS A 1 89 ? 17.281 -11.008 -10.625 1 82.5 89 LYS A CA 1
ATOM 720 C C . LYS A 1 89 ? 16.141 -10.492 -11.492 1 82.5 89 LYS A C 1
ATOM 722 O O . LYS A 1 89 ? 15.047 -11.078 -11.516 1 82.5 89 LYS A O 1
ATOM 727 N N . LYS A 1 90 ? 16.391 -9.477 -12.25 1 79.88 90 LYS A N 1
ATOM 728 C CA . LYS A 1 90 ? 15.391 -8.836 -13.094 1 79.88 90 LYS A CA 1
ATOM 729 C C . LYS A 1 90 ? 14.773 -9.828 -14.07 1 79.88 90 LYS A C 1
ATOM 731 O O . LYS A 1 90 ? 13.57 -9.773 -14.344 1 79.88 90 LYS A O 1
ATOM 736 N N . GLU A 1 91 ? 15.617 -10.773 -14.484 1 83.19 91 GLU A N 1
ATOM 737 C CA . GLU A 1 91 ? 15.172 -11.734 -15.492 1 83.19 91 GLU A CA 1
ATOM 738 C C . GLU A 1 91 ? 14.164 -12.719 -14.906 1 83.19 91 GLU A C 1
ATOM 740 O O . GLU A 1 91 ? 13.438 -13.383 -15.648 1 83.19 91 GLU A O 1
ATOM 745 N N . ASN A 1 92 ? 14.117 -12.75 -13.641 1 89.12 92 ASN A N 1
ATOM 746 C CA . ASN A 1 92 ? 13.25 -13.727 -13 1 89.12 92 ASN A CA 1
ATOM 747 C C . ASN A 1 92 ? 11.852 -13.156 -12.75 1 89.12 92 ASN A C 1
ATOM 749 O O . ASN A 1 92 ? 10.953 -13.875 -12.305 1 89.12 92 ASN A O 1
ATOM 753 N N . TYR A 1 93 ? 11.703 -11.914 -13.141 1 89 93 TYR A N 1
ATOM 754 C CA . TYR A 1 93 ? 10.391 -11.305 -12.945 1 89 93 TYR A CA 1
ATOM 755 C C . TYR A 1 93 ? 9.477 -11.586 -14.133 1 89 93 TYR A C 1
ATOM 757 O O . TYR A 1 93 ? 9.898 -11.461 -15.281 1 89 93 TYR A O 1
ATOM 765 N N . HIS A 1 94 ? 8.336 -11.922 -13.805 1 90.19 94 HIS A N 1
ATOM 766 C CA . HIS A 1 94 ? 7.297 -12.062 -14.82 1 90.19 94 HIS A CA 1
ATOM 767 C C . HIS A 1 94 ? 6.406 -10.828 -14.875 1 90.19 94 HIS A C 1
ATOM 769 O O . HIS A 1 94 ? 5.824 -10.523 -15.922 1 90.19 94 HIS A O 1
ATOM 775 N N . ARG A 1 95 ? 6.301 -10.164 -13.734 1 91.25 95 ARG A N 1
ATOM 776 C CA . ARG A 1 95 ? 5.469 -8.977 -13.609 1 91.25 95 ARG A CA 1
ATOM 777 C C . ARG A 1 95 ? 6.004 -8.047 -12.523 1 91.25 95 ARG A C 1
ATOM 779 O O . ARG A 1 95 ? 6.414 -8.5 -11.453 1 91.25 95 ARG A O 1
ATOM 786 N N . VAL A 1 96 ? 6.059 -6.773 -12.867 1 90.19 96 VAL A N 1
ATOM 787 C CA . VAL A 1 96 ? 6.469 -5.758 -11.906 1 90.19 96 VAL A CA 1
ATOM 788 C C . VAL A 1 96 ? 5.488 -4.59 -11.938 1 90.19 96 VAL A C 1
ATOM 790 O O . VAL A 1 96 ? 5.488 -3.791 -12.875 1 90.19 96 VAL A O 1
ATOM 793 N N . GLU A 1 97 ? 4.656 -4.543 -10.875 1 91.88 97 GLU A N 1
ATOM 794 C CA . GLU A 1 97 ? 3.701 -3.443 -10.789 1 91.88 97 GLU A CA 1
ATOM 795 C C . GLU A 1 97 ? 4.016 -2.531 -9.602 1 91.88 97 GLU A C 1
ATOM 797 O O . GLU A 1 97 ? 3.547 -1.394 -9.547 1 91.88 97 GLU A O 1
ATOM 802 N N . ARG A 1 98 ? 4.758 -3.01 -8.68 1 93.06 98 ARG A N 1
ATOM 803 C CA . ARG A 1 98 ? 5.07 -2.25 -7.473 1 93.06 98 ARG A CA 1
ATOM 80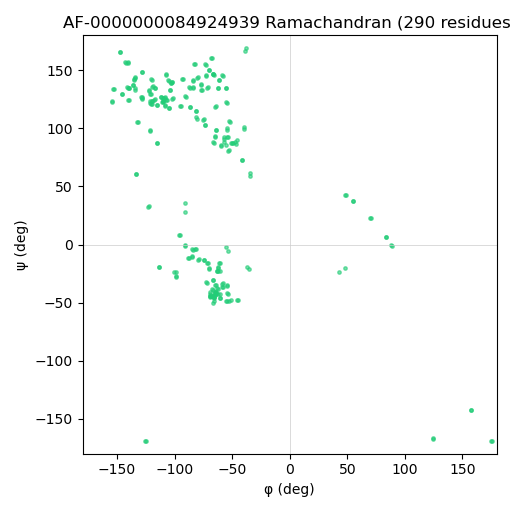4 C C . ARG A 1 98 ? 6.188 -1.244 -7.73 1 93.06 98 ARG A C 1
ATOM 806 O O . ARG A 1 98 ? 7.125 -1.528 -8.477 1 93.06 98 ARG A O 1
ATOM 813 N N . TYR A 1 99 ? 6.008 -0.141 -7.074 1 88.5 99 TYR A N 1
ATOM 814 C CA . TYR A 1 99 ? 7.027 0.895 -7.211 1 88.5 99 TYR A CA 1
ATOM 815 C C . TYR A 1 99 ? 8.188 0.649 -6.254 1 88.5 99 TYR A C 1
ATOM 817 O O . TYR A 1 99 ? 7.98 0.247 -5.109 1 88.5 99 TYR A O 1
ATOM 825 N N . TYR A 1 100 ? 9.336 0.924 -6.797 1 88.19 100 TYR A N 1
ATOM 826 C CA . TYR A 1 100 ? 10.547 0.907 -5.984 1 88.19 100 TYR A CA 1
ATOM 827 C C . TYR A 1 100 ? 11.328 2.205 -6.148 1 88.19 100 TYR A C 1
ATOM 829 O O . TYR A 1 100 ? 11.297 2.826 -7.215 1 88.19 100 TYR A O 1
ATOM 837 N N . GLY A 1 101 ? 11.984 2.559 -5.09 1 88.5 101 GLY A N 1
ATOM 838 C CA . GLY A 1 101 ? 12.766 3.785 -5.117 1 88.5 101 GLY A CA 1
ATOM 839 C C . GLY A 1 101 ? 12.383 4.758 -4.016 1 88.5 101 GLY A C 1
ATOM 840 O O . GLY A 1 101 ? 11.695 4.387 -3.064 1 88.5 101 GLY A O 1
ATOM 841 N N . SER A 1 102 ? 12.867 5.914 -4.215 1 90.81 102 SER A N 1
ATOM 842 C CA . SER A 1 102 ? 12.625 6.945 -3.213 1 90.81 102 SER A CA 1
ATOM 843 C C . SER A 1 102 ? 11.258 7.602 -3.414 1 90.81 102 SER A C 1
ATOM 845 O O . SER A 1 102 ? 10.695 7.555 -4.512 1 90.81 102 SER A O 1
ATOM 847 N N . PHE A 1 103 ? 10.781 8.094 -2.43 1 92 103 PHE A N 1
ATOM 848 C CA . PHE A 1 103 ? 9.555 8.883 -2.477 1 92 103 PHE A CA 1
ATOM 849 C C . PHE A 1 103 ? 9.656 10.086 -1.545 1 92 103 PHE A C 1
ATOM 851 O O . PHE A 1 103 ? 10.453 10.086 -0.605 1 92 103 PHE A O 1
ATOM 858 N N . MET A 1 104 ? 8.867 11.055 -1.876 1 93.19 104 MET A N 1
ATOM 859 C CA . MET A 1 104 ? 8.727 12.25 -1.048 1 93.19 104 MET A CA 1
ATOM 860 C C . MET A 1 104 ? 7.367 12.906 -1.258 1 93.19 104 MET A C 1
ATOM 862 O O . MET A 1 104 ? 6.957 13.141 -2.395 1 93.19 104 MET A O 1
ATOM 866 N N . ARG A 1 105 ? 6.684 13.031 -0.168 1 94.88 105 ARG A N 1
ATOM 867 C CA . ARG A 1 105 ? 5.434 13.781 -0.172 1 94.88 105 ARG A CA 1
ATOM 868 C C . ARG A 1 105 ? 5.5 14.969 0.783 1 94.88 105 ARG A C 1
ATOM 870 O O . ARG A 1 105 ? 6.039 14.852 1.887 1 94.88 105 ARG A O 1
ATOM 877 N N . SER A 1 106 ? 4.891 16.109 0.363 1 94.5 106 SER A N 1
ATOM 878 C CA . SER A 1 106 ? 4.879 17.297 1.218 1 94.5 106 SER A CA 1
ATOM 879 C C . SER A 1 106 ? 3.496 17.938 1.254 1 94.5 106 SER A C 1
ATOM 881 O O . SER A 1 106 ? 2.82 18.031 0.226 1 94.5 106 SER A O 1
ATOM 883 N N . PHE A 1 107 ? 3.16 18.406 2.461 1 91.88 107 PHE A N 1
ATOM 884 C CA . PHE A 1 107 ? 1.844 19 2.67 1 91.88 107 PHE A CA 1
ATOM 885 C C . PHE A 1 107 ? 1.941 20.234 3.551 1 91.88 107 PHE A C 1
ATOM 887 O O . PHE A 1 107 ? 2.6 20.219 4.594 1 91.88 107 PHE A O 1
ATOM 894 N N . SER A 1 108 ? 1.283 21.266 3.166 1 91.25 108 SER A N 1
ATOM 895 C CA . SER A 1 108 ? 1.207 22.453 4.016 1 91.25 108 SER A CA 1
ATOM 896 C C . SER A 1 108 ? 0.22 22.25 5.16 1 91.25 108 SER A C 1
ATOM 898 O O . SER A 1 108 ? -0.867 21.703 4.961 1 91.25 108 SER A O 1
ATOM 900 N N . LEU A 1 109 ? 0.599 22.688 6.312 1 89.69 109 LEU A N 1
ATOM 901 C CA . LEU A 1 109 ? -0.23 22.516 7.5 1 89.69 109 LEU A CA 1
ATOM 902 C C . LEU A 1 109 ? -0.853 23.844 7.926 1 89.69 109 LEU A C 1
ATOM 904 O O . LEU A 1 109 ? -0.212 24.891 7.836 1 89.69 109 LEU A O 1
ATOM 908 N N . PRO A 1 110 ? -2.051 23.672 8.445 1 87 110 PRO A N 1
ATOM 909 C CA . PRO A 1 110 ? -2.625 24.891 9.016 1 87 110 PRO A CA 1
ATOM 910 C C . PRO A 1 110 ? -1.886 25.359 10.258 1 87 110 PRO A C 1
ATOM 912 O O . PRO A 1 110 ? -1.253 24.562 10.953 1 87 110 PRO A O 1
ATOM 915 N N . THR A 1 111 ? -2.076 26.625 10.57 1 84.56 111 THR A N 1
ATOM 916 C CA . THR A 1 111 ? -1.38 27.234 11.703 1 84.56 111 THR A CA 1
ATOM 917 C C . THR A 1 111 ? -1.979 26.766 13.023 1 84.56 111 THR A C 1
ATOM 919 O O . THR A 1 111 ? -1.368 26.938 14.078 1 84.56 111 THR A O 1
ATOM 922 N N . THR A 1 112 ? -3.055 26.188 13.008 1 85.81 112 THR A N 1
ATOM 923 C CA . THR A 1 112 ? -3.768 25.781 14.211 1 85.81 112 THR A CA 1
ATOM 924 C C . THR A 1 112 ? -3.209 24.469 14.75 1 85.81 112 THR A C 1
ATOM 926 O O . THR A 1 112 ? -3.609 24 15.82 1 85.81 112 THR A O 1
ATOM 929 N N . ILE A 1 113 ? -2.303 23.859 14.109 1 88.31 113 ILE A N 1
ATOM 930 C CA . ILE A 1 113 ? -1.789 22.547 14.492 1 88.31 113 ILE A CA 1
ATOM 931 C C . ILE A 1 113 ? -0.7 22.703 15.547 1 88.31 113 ILE A C 1
ATOM 933 O O . ILE A 1 113 ? 0.137 23.609 15.461 1 88.31 113 ILE A O 1
ATOM 937 N N . ASP A 1 114 ? -0.771 21.906 16.531 1 87 114 ASP A N 1
ATOM 938 C CA . ASP A 1 114 ? 0.296 21.812 17.516 1 87 114 ASP A CA 1
ATOM 939 C C . ASP A 1 114 ? 1.431 20.922 17.016 1 87 114 ASP A C 1
ATOM 941 O O . ASP A 1 114 ? 1.322 19.688 17.047 1 87 114 ASP A O 1
ATOM 945 N N . ARG A 1 115 ? 2.539 21.453 16.703 1 84.81 115 ARG A N 1
ATOM 946 C CA . ARG A 1 115 ? 3.635 20.75 16.047 1 84.81 115 ARG A CA 1
ATOM 947 C C . ARG A 1 115 ? 4.434 19.922 17.047 1 84.81 115 ARG A C 1
ATOM 949 O O . ARG A 1 115 ? 5.211 19.047 16.656 1 84.81 115 ARG A O 1
ATOM 956 N N . ASP A 1 116 ? 4.207 20.172 18.328 1 84.81 116 ASP A N 1
ATOM 957 C CA . ASP A 1 116 ? 5.008 19.516 19.359 1 84.81 116 ASP A CA 1
ATOM 958 C C . ASP A 1 116 ? 4.402 18.172 19.75 1 84.81 116 ASP A C 1
ATOM 960 O O . ASP A 1 116 ? 5.062 17.359 20.406 1 84.81 116 ASP A O 1
ATOM 964 N N . THR A 1 117 ? 3.229 17.922 19.328 1 87.12 117 THR A N 1
ATOM 965 C CA . THR A 1 117 ? 2.561 16.703 19.781 1 87.12 117 THR A CA 1
ATOM 966 C C . THR A 1 117 ? 2.164 15.82 18.609 1 87.12 117 THR A C 1
ATOM 968 O O . THR A 1 117 ? 1.179 15.078 18.688 1 87.12 117 THR A O 1
ATOM 971 N N . VAL A 1 118 ? 2.9 15.828 17.625 1 91 118 VAL A N 1
ATOM 972 C CA . VAL A 1 118 ? 2.629 15.047 16.422 1 91 118 VAL A CA 1
ATOM 973 C C . VAL A 1 118 ? 2.984 13.578 16.672 1 91 118 VAL A C 1
ATOM 975 O O . VAL A 1 118 ? 4.012 13.281 17.281 1 91 118 VAL A O 1
ATOM 978 N N . LYS A 1 119 ? 2.092 12.742 16.297 1 95.25 119 LYS A N 1
ATOM 979 C CA . LYS A 1 119 ? 2.322 11.305 16.406 1 95.25 119 LYS A CA 1
ATOM 980 C C . LYS A 1 119 ? 2.279 10.625 15.047 1 95.25 119 LYS A C 1
ATOM 982 O O . LYS A 1 119 ? 1.422 10.945 14.219 1 95.25 119 LYS A O 1
ATOM 987 N N . ALA A 1 120 ? 3.24 9.719 14.812 1 96.56 120 ALA A N 1
ATOM 988 C CA . ALA A 1 120 ? 3.301 8.938 13.578 1 96.56 120 ALA A CA 1
ATOM 989 C C . ALA A 1 120 ? 3.432 7.449 13.875 1 96.56 120 ALA A C 1
ATOM 991 O O . ALA A 1 120 ? 4.324 7.035 14.625 1 96.56 120 ALA A O 1
ATOM 992 N N . VAL A 1 121 ? 2.541 6.668 13.289 1 97.12 121 VAL A N 1
ATOM 993 C CA . VAL A 1 121 ? 2.547 5.227 13.523 1 97.12 121 VAL A CA 1
ATOM 994 C C . VAL A 1 121 ? 2.348 4.488 12.203 1 97.12 121 VAL A C 1
ATOM 996 O O . VAL A 1 121 ? 1.507 4.871 11.391 1 97.12 121 VAL A O 1
ATOM 999 N N . CYS A 1 122 ? 3.135 3.428 12.047 1 96.25 122 CYS A N 1
ATOM 1000 C CA . CYS A 1 122 ? 2.959 2.57 10.883 1 96.25 122 CYS A CA 1
ATOM 1001 C C . CYS A 1 122 ? 2.318 1.243 11.273 1 96.25 122 CYS A C 1
ATOM 1003 O O . CYS A 1 122 ? 2.783 0.572 12.195 1 96.25 122 CYS A O 1
ATOM 1005 N N . ASP A 1 123 ? 1.23 0.987 10.602 1 96.5 123 ASP A N 1
ATOM 1006 C CA . ASP A 1 123 ? 0.54 -0.283 10.797 1 96.5 123 ASP A CA 1
ATOM 1007 C C . ASP A 1 123 ? 0.029 -0.845 9.477 1 96.5 123 ASP A C 1
ATOM 1009 O O . ASP A 1 123 ? -0.636 -0.142 8.711 1 96.5 123 ASP A O 1
ATOM 1013 N N . LYS A 1 124 ? 0.403 -2.049 9.156 1 97 124 LYS A N 1
ATOM 1014 C CA . LYS A 1 124 ? -0.048 -2.752 7.961 1 97 124 LYS A CA 1
ATOM 1015 C C . LYS A 1 124 ? 0.226 -1.932 6.703 1 97 124 LYS A C 1
ATOM 1017 O O . LYS A 1 124 ? -0.627 -1.835 5.82 1 97 124 LYS A O 1
ATOM 1022 N N . GLY A 1 125 ? 1.341 -1.281 6.738 1 97.5 125 GLY A N 1
ATOM 1023 C CA . GLY A 1 125 ? 1.782 -0.569 5.547 1 97.5 125 GLY A CA 1
ATOM 1024 C C . GLY A 1 125 ? 1.154 0.805 5.41 1 97.5 125 GLY A C 1
ATOM 1025 O O . GLY A 1 125 ? 1.269 1.441 4.359 1 97.5 125 GLY A O 1
ATOM 1026 N N . ILE A 1 126 ? 0.437 1.181 6.426 1 97.81 126 ILE A N 1
ATOM 1027 C CA . ILE A 1 126 ? -0.145 2.518 6.434 1 97.81 126 ILE A CA 1
ATOM 1028 C C . ILE A 1 126 ? 0.551 3.377 7.488 1 97.81 126 ILE A C 1
ATOM 1030 O O . ILE A 1 126 ? 0.596 3.01 8.664 1 97.81 126 ILE A O 1
ATOM 1034 N N . LEU A 1 127 ? 1.119 4.488 7.074 1 98.19 127 LEU A N 1
ATOM 1035 C CA . LEU A 1 127 ? 1.616 5.5 8 1 98.19 127 LEU A CA 1
ATOM 1036 C C . LEU A 1 127 ? 0.507 6.473 8.383 1 98.19 127 LEU A C 1
ATOM 1038 O O . LEU A 1 127 ? -0.072 7.137 7.523 1 98.19 127 LEU A O 1
ATOM 1042 N N . THR A 1 128 ? 0.203 6.516 9.617 1 97.88 128 THR A N 1
ATOM 1043 C CA . THR A 1 128 ? -0.785 7.461 10.125 1 97.88 128 THR A CA 1
ATOM 1044 C C . THR A 1 128 ? -0.111 8.562 10.93 1 97.88 128 THR A C 1
ATOM 1046 O O . THR A 1 128 ? 0.57 8.289 11.922 1 97.88 128 THR A O 1
ATOM 1049 N N . ILE A 1 129 ? -0.28 9.758 10.477 1 97.62 129 ILE A N 1
ATOM 1050 C CA . ILE A 1 129 ? 0.238 10.922 11.188 1 97.62 129 ILE A CA 1
ATOM 1051 C C . ILE A 1 129 ? -0.92 11.719 11.781 1 97.62 129 ILE A C 1
ATOM 1053 O O . ILE A 1 129 ? -1.824 12.141 11.055 1 97.62 129 ILE A O 1
ATOM 1057 N N . THR A 1 130 ? -0.878 11.906 13.039 1 96.75 130 THR A N 1
ATOM 1058 C CA . THR A 1 130 ? -1.892 12.688 13.742 1 96.75 130 THR A CA 1
ATOM 1059 C C . THR A 1 130 ? -1.32 14.023 14.203 1 96.75 130 THR A C 1
ATOM 1061 O O . THR A 1 130 ? -0.292 14.07 14.883 1 96.75 130 THR A O 1
ATOM 1064 N N . LEU A 1 131 ? -2.041 15.07 13.805 1 95.75 131 LEU A N 1
ATOM 1065 C CA . LEU A 1 131 ? -1.625 16.438 14.086 1 95.75 131 LEU A CA 1
ATOM 1066 C C . LEU A 1 131 ? -2.693 17.172 14.891 1 95.75 131 LEU A C 1
ATOM 1068 O O . LEU A 1 131 ? -3.605 17.766 14.312 1 95.75 131 LEU A O 1
ATOM 1072 N N . PRO A 1 132 ? -2.5 17.234 16.172 1 94.19 132 PRO A N 1
ATOM 1073 C CA . PRO A 1 132 ? -3.512 17.875 17.016 1 94.19 132 PRO A CA 1
ATOM 1074 C C . PRO A 1 132 ? -3.568 19.391 16.828 1 94.19 132 PRO A C 1
ATOM 1076 O O . PRO A 1 132 ? -2.557 20.016 16.5 1 94.19 132 PRO A O 1
ATOM 1079 N N . ARG A 1 133 ? -4.754 19.891 17.031 1 91.06 133 ARG A N 1
ATOM 1080 C CA . ARG A 1 133 ? -4.918 21.328 17.062 1 91.06 133 ARG A CA 1
ATOM 1081 C C . ARG A 1 133 ? -4.348 21.938 18.344 1 91.06 133 ARG A C 1
ATOM 1083 O O . ARG A 1 133 ? -4.367 21.297 19.391 1 91.06 133 ARG A O 1
ATOM 1090 N N . ARG A 1 134 ? -3.982 23.188 18.234 1 85.44 134 ARG A N 1
ATOM 1091 C CA . ARG A 1 134 ? -3.494 23.891 19.406 1 85.44 134 ARG A CA 1
ATOM 1092 C C . ARG A 1 134 ? -4.633 24.188 20.391 1 85.44 134 ARG A C 1
ATOM 1094 O O . ARG A 1 134 ? -5.781 24.359 19.969 1 85.44 134 ARG A O 1
ATOM 1101 N N . GLU A 1 135 ? -4.484 23.969 21.734 1 70.69 135 GLU A N 1
ATOM 1102 C CA . GLU A 1 135 ? -5.461 24.25 22.781 1 70.69 135 GLU A CA 1
ATOM 1103 C C . GLU A 1 135 ? -6.105 25.625 22.594 1 70.69 135 GLU A C 1
ATOM 1105 O O . GLU A 1 135 ? -7.301 25.797 22.844 1 70.69 135 GLU A O 1
ATOM 1110 N N . GLU A 1 136 ? -5.289 26.594 22.375 1 62.03 136 GLU A N 1
ATOM 1111 C CA . GLU A 1 136 ? -5.863 27.938 22.422 1 62.03 136 GLU A CA 1
ATOM 1112 C C . GLU A 1 136 ? -6.918 28.125 21.328 1 62.03 136 GLU A C 1
ATOM 1114 O O . GLU A 1 13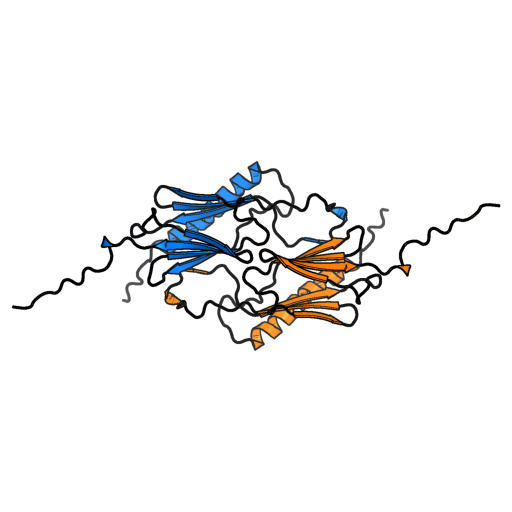6 ? -7.785 29 21.438 1 62.03 136 GLU A O 1
ATOM 1119 N N . THR A 1 137 ? -6.816 27.375 20.375 1 54.94 137 THR A N 1
ATOM 1120 C CA . THR A 1 137 ? -7.73 27.625 19.266 1 54.94 137 THR A CA 1
ATOM 1121 C C . THR A 1 137 ? -9.07 26.953 19.5 1 54.94 137 THR A C 1
ATOM 1123 O O . THR A 1 137 ? -9.938 26.953 18.625 1 54.94 137 THR A O 1
ATOM 1126 N N . LYS A 1 138 ? -9.117 26.25 20.547 1 55.09 138 LYS A N 1
ATOM 1127 C CA . LYS A 1 138 ? -10.445 25.734 20.844 1 55.09 138 LYS A CA 1
ATOM 1128 C C . LYS A 1 138 ? -11.422 26.859 21.156 1 55.09 138 LYS A C 1
ATOM 1130 O O . LYS A 1 138 ? -11.055 27.859 21.781 1 55.09 138 LYS A O 1
ATOM 1135 N N . PRO A 1 139 ? -12.383 26.938 20.375 1 52.56 139 PRO A N 1
ATOM 1136 C CA . PRO A 1 139 ? -13.312 28.047 20.609 1 52.56 139 PRO A CA 1
ATOM 1137 C C . PRO A 1 139 ? -13.57 28.297 22.094 1 52.56 139 PRO A C 1
ATOM 1139 O O . PRO A 1 139 ? -13.773 27.344 22.859 1 52.56 139 PRO A O 1
ATOM 1142 N N . LYS A 1 140 ? -12.945 29.266 22.625 1 49.06 140 LYS A N 1
ATOM 1143 C CA . LYS A 1 140 ? -13.289 29.75 23.953 1 49.06 140 LYS A CA 1
ATOM 1144 C C . LYS A 1 140 ? -14.773 30.094 24.047 1 49.06 140 LYS A C 1
ATOM 1146 O O . LYS A 1 140 ? -15.289 30.844 23.219 1 49.06 140 LYS A O 1
ATOM 1151 N N . GLN A 1 141 ? -15.461 29.125 24.469 1 48.88 141 GLN A N 1
ATOM 1152 C CA . GLN A 1 141 ? -16.844 29.484 24.734 1 48.88 141 GLN A CA 1
ATOM 1153 C C . GLN A 1 141 ? -16.938 30.719 25.625 1 48.88 141 GLN A C 1
ATOM 1155 O O . GLN A 1 141 ? -16.406 30.734 26.734 1 48.88 141 GLN A O 1
ATOM 1160 N N . ILE A 1 142 ? -16.922 31.766 24.969 1 48.5 142 ILE A N 1
ATOM 1161 C CA . ILE A 1 142 ? -17.141 32.969 25.75 1 48.5 142 ILE A CA 1
ATOM 1162 C C . ILE A 1 142 ? -18.547 32.969 26.344 1 48.5 142 ILE A C 1
ATOM 1164 O O . ILE A 1 142 ? -19.531 32.906 25.625 1 48.5 142 ILE A O 1
ATOM 1168 N N . ASN A 1 143 ? -18.641 32.469 27.531 1 46.47 143 ASN A N 1
ATOM 1169 C CA . ASN A 1 143 ? -19.906 32.625 28.25 1 46.47 143 ASN A CA 1
ATOM 1170 C C . ASN A 1 143 ? -20.281 34.094 28.453 1 46.47 143 ASN A C 1
ATOM 1172 O O . ASN A 1 143 ? -19.547 34.844 29.109 1 46.47 143 ASN A O 1
ATOM 1176 N N . VAL A 1 144 ? -20.906 34.5 27.422 1 48.97 144 VAL A N 1
ATOM 1177 C CA . VAL A 1 144 ? -21.422 35.875 27.594 1 48.97 144 VAL A CA 1
ATOM 1178 C C . VAL A 1 144 ? -22.516 35.875 28.672 1 48.97 144 VAL A C 1
ATOM 1180 O O . VAL A 1 144 ? -23.531 35.188 28.531 1 48.97 144 VAL A O 1
ATOM 1183 N N . GLU A 1 145 ? -22.125 36.031 29.828 1 46.28 145 GLU A N 1
ATOM 1184 C CA . GLU A 1 145 ? -23.125 36.281 30.859 1 46.28 145 GLU A CA 1
ATOM 1185 C C . GLU A 1 145 ? -23.969 37.5 30.531 1 46.28 145 GLU A C 1
ATOM 1187 O O . GLU A 1 145 ? -23.438 38.594 30.297 1 46.28 145 GLU A O 1
ATOM 1192 N N . VAL A 1 146 ? -25.031 37.281 29.797 1 50.84 146 VAL A N 1
ATOM 1193 C CA . VAL A 1 146 ? -26 38.344 29.656 1 50.84 146 VAL A CA 1
ATOM 1194 C C . VAL A 1 146 ? -26.453 38.812 31.031 1 50.84 146 VAL A C 1
ATOM 1196 O O . VAL A 1 146 ? -27 38.031 31.812 1 50.84 146 VAL A O 1
ATOM 1199 N N . LYS A 1 147 ? -25.828 39.906 31.453 1 41.66 147 LYS A N 1
ATOM 1200 C CA . LYS A 1 147 ? -26.5 40.594 32.531 1 41.66 147 LYS A CA 1
ATOM 1201 C C . LYS A 1 147 ? -27.828 41.188 32.062 1 41.66 147 LYS A C 1
ATOM 1203 O O . LYS A 1 147 ? -27.938 41.688 30.922 1 41.66 147 LYS A O 1
ATOM 1208 N N . MET B 1 1 ? 18.031 -13.922 -39.688 1 24.75 1 MET B N 1
ATOM 1209 C CA . MET B 1 1 ? 16.625 -13.57 -39.5 1 24.75 1 MET B CA 1
ATOM 1210 C C . MET B 1 1 ? 16.156 -13.891 -38.094 1 24.75 1 MET B C 1
ATOM 1212 O O . MET B 1 1 ? 16.219 -15.047 -37.656 1 24.75 1 MET B O 1
ATOM 1216 N N . ALA B 1 2 ? 16.359 -13.078 -37.094 1 29.86 2 ALA B N 1
ATOM 1217 C CA . ALA B 1 2 ? 16.375 -13.43 -35.688 1 29.86 2 ALA B CA 1
ATOM 1218 C C . ALA B 1 2 ? 14.961 -13.711 -35.188 1 29.86 2 ALA B C 1
ATOM 1220 O O . ALA B 1 2 ? 14.023 -12.977 -35.5 1 29.86 2 ALA B O 1
ATOM 1221 N N . ILE B 1 3 ? 14.531 -14.969 -35 1 29.02 3 ILE B N 1
ATOM 1222 C CA . ILE B 1 3 ? 13.227 -15.461 -34.562 1 29.02 3 ILE B CA 1
ATOM 1223 C C . ILE B 1 3 ? 12.82 -14.805 -33.25 1 29.02 3 ILE B C 1
ATOM 1225 O O . ILE B 1 3 ? 13.5 -14.961 -32.25 1 29.02 3 ILE B O 1
ATOM 1229 N N . VAL B 1 4 ? 12.344 -13.68 -33.281 1 34.41 4 VAL B N 1
ATOM 1230 C CA . VAL B 1 4 ? 11.719 -13.07 -32.125 1 34.41 4 VAL B CA 1
ATOM 1231 C C . VAL B 1 4 ? 10.75 -14.055 -31.453 1 34.41 4 VAL B C 1
ATOM 1233 O O . VAL B 1 4 ? 9.805 -14.516 -32.094 1 34.41 4 VAL B O 1
ATOM 1236 N N . LYS B 1 5 ? 11.188 -14.922 -30.531 1 35 5 LYS B N 1
ATOM 1237 C CA . LYS B 1 5 ? 10.367 -15.891 -29.812 1 35 5 LYS B CA 1
ATOM 1238 C C . LYS B 1 5 ? 9.102 -15.234 -29.266 1 35 5 LYS B C 1
ATOM 1240 O O . LYS B 1 5 ? 9.164 -14.25 -28.531 1 35 5 LYS B O 1
ATOM 1245 N N . TYR B 1 6 ? 8.023 -15.156 -29.984 1 35.81 6 TYR B N 1
ATOM 1246 C CA . TYR B 1 6 ? 6.66 -14.781 -29.609 1 35.81 6 TYR B CA 1
ATOM 1247 C C . TYR B 1 6 ? 6.277 -15.391 -28.266 1 35.81 6 TYR B C 1
ATOM 1249 O O . TYR B 1 6 ? 6.195 -16.609 -28.125 1 35.81 6 TYR B O 1
ATOM 1257 N N . THR B 1 7 ? 6.762 -14.961 -27.156 1 40.78 7 THR B N 1
ATOM 1258 C CA . THR B 1 7 ? 6.316 -15.438 -25.859 1 40.78 7 THR B CA 1
ATOM 1259 C C . THR B 1 7 ? 4.812 -15.227 -25.688 1 40.78 7 THR B C 1
ATOM 1261 O O . THR B 1 7 ? 4.344 -14.086 -25.656 1 40.78 7 THR B O 1
ATOM 1264 N N . PRO B 1 8 ? 3.98 -16.125 -25.984 1 44.62 8 PRO B N 1
ATOM 1265 C CA . PRO B 1 8 ? 2.521 -16.141 -25.844 1 44.62 8 PRO B CA 1
ATOM 1266 C C . PRO B 1 8 ? 2.041 -15.406 -24.594 1 44.62 8 PRO B C 1
ATOM 1268 O O . PRO B 1 8 ? 0.847 -15.117 -24.453 1 44.62 8 PRO B O 1
ATOM 1271 N N . PHE B 1 9 ? 2.895 -15.25 -23.641 1 46.31 9 PHE B N 1
ATOM 1272 C CA . PHE B 1 9 ? 2.43 -14.68 -22.375 1 46.31 9 PHE B CA 1
ATOM 1273 C C . PHE B 1 9 ? 2.094 -13.203 -22.547 1 46.31 9 PHE B C 1
ATOM 1275 O O . PHE B 1 9 ? 1.423 -12.609 -21.688 1 46.31 9 PHE B O 1
ATOM 1282 N N . GLY B 1 10 ? 2.645 -12.68 -23.578 1 50.69 10 GLY B N 1
ATOM 1283 C CA . GL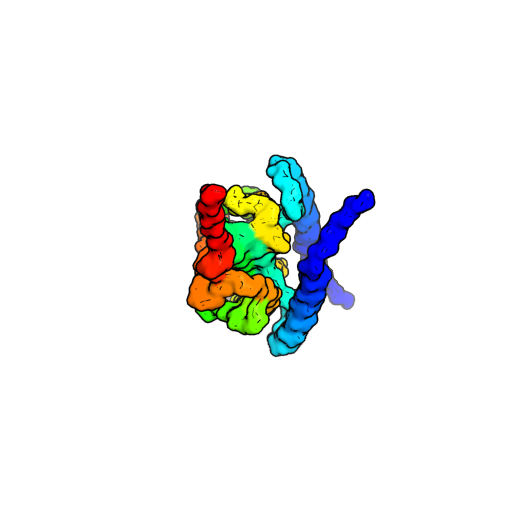Y B 1 10 ? 2.354 -11.258 -23.75 1 50.69 10 GLY B CA 1
ATOM 1284 C C . GLY B 1 10 ? 0.893 -10.984 -24.062 1 50.69 10 GLY B C 1
ATOM 1285 O O . GLY B 1 10 ? 0.283 -10.102 -23.453 1 50.69 10 GLY B O 1
ATOM 1286 N N . ASP B 1 11 ? 0.416 -11.719 -25.047 1 52.44 11 ASP B N 1
ATOM 1287 C CA . ASP B 1 11 ? -0.965 -11.508 -25.469 1 52.44 11 ASP B CA 1
ATOM 1288 C C . ASP B 1 11 ? -1.944 -11.914 -24.375 1 52.44 11 ASP B C 1
ATOM 1290 O O . ASP B 1 11 ? -2.975 -11.266 -24.172 1 52.44 11 ASP B O 1
ATOM 1294 N N . LEU B 1 12 ? -1.626 -12.969 -23.719 1 52.22 12 LEU B N 1
ATOM 1295 C CA . LEU B 1 12 ? -2.451 -13.461 -22.625 1 52.22 12 LEU B CA 1
ATOM 1296 C C . LEU B 1 12 ? -2.438 -12.477 -21.453 1 52.22 12 LEU B C 1
ATOM 1298 O O . LEU B 1 12 ? -3.467 -12.266 -20.812 1 52.22 12 LEU B O 1
ATOM 1302 N N . ARG B 1 13 ? -1.31 -11.82 -21.375 1 56.88 13 ARG B N 1
ATOM 1303 C CA . ARG B 1 13 ? -1.188 -10.812 -20.328 1 56.88 13 ARG B CA 1
ATOM 1304 C C . ARG B 1 13 ? -2.094 -9.617 -20.609 1 56.88 13 ARG B C 1
ATOM 1306 O O . ARG B 1 13 ? -2.744 -9.094 -19.703 1 56.88 13 ARG B O 1
ATOM 1313 N N . ASN B 1 14 ? -2.068 -9.266 -21.875 1 58.44 14 ASN B N 1
ATOM 1314 C CA . ASN B 1 14 ? -2.936 -8.164 -22.25 1 58.44 14 ASN B CA 1
ATOM 1315 C C . ASN B 1 14 ? -4.41 -8.516 -22.078 1 58.44 14 ASN B C 1
ATOM 1317 O O . ASN B 1 14 ? -5.199 -7.691 -21.625 1 58.44 14 ASN B O 1
ATOM 1321 N N . LEU B 1 15 ? -4.715 -9.727 -22.516 1 58.25 15 LEU B N 1
ATOM 1322 C CA . LEU B 1 15 ? -6.094 -10.18 -22.344 1 58.25 15 LEU B CA 1
ATOM 1323 C C . LEU B 1 15 ? -6.461 -10.297 -20.875 1 58.25 15 LEU B C 1
ATOM 1325 O O . LEU B 1 15 ? -7.559 -9.906 -20.469 1 58.25 15 LEU B O 1
ATOM 1329 N N . GLN B 1 16 ? -5.645 -10.758 -20.109 1 60.31 16 GLN B N 1
ATOM 1330 C CA . GLN B 1 16 ? -5.867 -10.867 -18.672 1 60.31 16 GLN B CA 1
ATOM 1331 C C . GLN B 1 16 ? -6.031 -9.484 -18.031 1 60.31 16 GLN B C 1
ATOM 1333 O O . GLN B 1 16 ? -6.871 -9.297 -17.156 1 60.31 16 GLN B O 1
ATOM 1338 N N . GLU B 1 17 ? -5.25 -8.602 -18.562 1 61.41 17 GLU B N 1
ATOM 1339 C CA . GLU B 1 17 ? -5.395 -7.234 -18.078 1 61.41 17 GLU B CA 1
ATOM 1340 C C . GLU B 1 17 ? -6.766 -6.668 -18.438 1 61.41 17 GLU B C 1
ATOM 1342 O O . GLU B 1 17 ? -7.383 -5.965 -17.641 1 61.41 17 GLU B O 1
ATOM 1347 N N . GLN B 1 18 ? -7.152 -7.004 -19.656 1 58.75 18 GLN B N 1
ATOM 1348 C CA . GLN B 1 18 ? -8.477 -6.559 -20.078 1 58.75 18 GLN B CA 1
ATOM 1349 C C . GLN B 1 18 ? -9.57 -7.246 -19.266 1 58.75 18 GLN B C 1
ATOM 1351 O O . GLN B 1 18 ? -10.547 -6.613 -18.859 1 58.75 18 GLN B O 1
ATOM 1356 N N . MET B 1 19 ? -9.414 -8.398 -19.109 1 59.75 19 MET B N 1
ATOM 1357 C CA . MET B 1 19 ? -10.375 -9.156 -18.312 1 59.75 19 MET B CA 1
ATOM 1358 C C . MET B 1 19 ? -10.414 -8.648 -16.875 1 59.75 19 MET B C 1
ATOM 1360 O O . MET B 1 19 ? -11.492 -8.516 -16.281 1 59.75 19 MET B O 1
ATOM 1364 N N . ASN B 1 20 ? -9.227 -8.391 -16.375 1 60.5 20 ASN B N 1
ATOM 1365 C CA . ASN B 1 20 ? -9.172 -7.816 -15.039 1 60.5 20 ASN B CA 1
ATOM 1366 C C . ASN B 1 20 ? -9.945 -6.5 -14.961 1 60.5 20 ASN B C 1
ATOM 1368 O O . ASN B 1 20 ? -10.656 -6.25 -13.992 1 60.5 20 ASN B O 1
ATOM 1372 N N . ARG B 1 21 ? -9.812 -5.836 -16.047 1 59.5 21 ARG B N 1
ATOM 1373 C CA . ARG B 1 21 ? -10.547 -4.574 -16.109 1 59.5 21 ARG B CA 1
ATOM 1374 C C . ARG B 1 21 ? -12.055 -4.82 -16.188 1 59.5 21 ARG B C 1
ATOM 1376 O O . ARG B 1 21 ? -12.828 -4.117 -15.531 1 59.5 21 ARG B O 1
ATOM 1383 N N . LEU B 1 22 ? -12.422 -5.746 -17 1 59.38 22 LEU B N 1
ATOM 1384 C CA . LEU B 1 22 ? -13.844 -6.051 -17.172 1 59.38 22 LEU B CA 1
ATOM 1385 C C . LEU B 1 22 ? -14.422 -6.637 -15.891 1 59.38 22 LEU B C 1
ATOM 1387 O O . LEU B 1 22 ? -15.539 -6.297 -15.5 1 59.38 22 LEU B O 1
ATOM 1391 N N . LEU B 1 23 ? -13.773 -7.496 -15.312 1 58.47 23 LEU B N 1
ATOM 1392 C CA . LEU B 1 23 ? -14.227 -8.086 -14.055 1 58.47 23 LEU B CA 1
ATOM 1393 C C . LEU B 1 23 ? -14.266 -7.043 -12.945 1 58.47 23 LEU B C 1
ATOM 1395 O O . LEU B 1 23 ? -15.172 -7.066 -12.102 1 58.47 23 LEU B O 1
ATOM 1399 N N . ASP B 1 24 ? -13.297 -6.223 -13.125 1 56.56 24 ASP B N 1
ATOM 1400 C CA . ASP B 1 24 ? -13.258 -5.082 -12.211 1 56.56 24 ASP B CA 1
ATOM 1401 C C . ASP B 1 24 ? -14.523 -4.234 -12.336 1 56.56 24 ASP B C 1
ATOM 1403 O O . ASP B 1 24 ? -15.078 -3.799 -11.328 1 56.56 24 ASP B O 1
ATOM 1407 N N . MET B 1 25 ? -14.805 -4.031 -13.562 1 56.12 25 MET B N 1
ATOM 1408 C CA . MET B 1 25 ? -16.016 -3.258 -13.828 1 56.12 25 MET B CA 1
ATOM 1409 C C . MET B 1 25 ? -17.25 -3.994 -13.328 1 56.12 25 MET B C 1
ATOM 1411 O O . MET B 1 25 ? -18.156 -3.381 -12.773 1 56.12 25 MET B O 1
ATOM 1415 N N . ALA B 1 26 ? -17.281 -5.199 -13.547 1 56.69 26 ALA B N 1
ATOM 1416 C CA . ALA B 1 26 ? -18.422 -6.004 -13.141 1 56.69 26 ALA B CA 1
ATOM 1417 C C . ALA B 1 26 ? -18.547 -6.066 -11.617 1 56.69 26 ALA B C 1
ATOM 1419 O O . ALA B 1 26 ? -19.656 -6 -11.078 1 56.69 26 ALA B O 1
ATOM 1420 N N . TRP B 1 27 ? -17.531 -6.266 -11.016 1 55.19 27 TRP B N 1
ATOM 1421 C CA . TRP B 1 27 ? -17.516 -6.367 -9.555 1 55.19 27 TRP B CA 1
ATOM 1422 C C . TRP B 1 27 ? -17.797 -5.012 -8.914 1 55.19 27 TRP B C 1
ATOM 1424 O O . TRP B 1 27 ? -18.469 -4.938 -7.883 1 55.19 27 TRP B O 1
ATOM 1434 N N . SER B 1 28 ? -17.141 -3.945 -9.461 1 51.47 28 SER B N 1
ATOM 1435 C CA . SER B 1 28 ? -17.406 -2.6 -8.969 1 51.47 28 SER B CA 1
ATOM 1436 C C . SER B 1 28 ? -18.891 -2.266 -9.031 1 51.47 28 SER B C 1
ATOM 1438 O O . SER B 1 28 ? -19.422 -1.564 -8.164 1 51.47 28 SER B O 1
ATOM 1440 N N . ARG B 1 29 ? -19.469 -2.523 -10.156 1 49.81 29 ARG B N 1
ATOM 1441 C CA . ARG B 1 29 ? -20.906 -2.232 -10.289 1 49.81 29 ARG B CA 1
ATOM 1442 C C . ARG B 1 29 ? -21.703 -2.916 -9.188 1 49.81 29 ARG B C 1
ATOM 1444 O O . ARG B 1 29 ? -22.734 -2.395 -8.742 1 49.81 29 ARG B O 1
ATOM 1451 N N . GLU B 1 30 ? -21.25 -3.998 -8.898 1 46.78 30 GLU B N 1
ATOM 1452 C CA . GLU B 1 30 ? -22.016 -4.703 -7.875 1 46.78 30 GLU B CA 1
ATOM 1453 C C . GLU B 1 30 ? -21.844 -4.059 -6.504 1 46.78 30 GLU B C 1
ATOM 1455 O O . GLU B 1 30 ? -22.703 -4.203 -5.629 1 46.78 30 GLU B O 1
ATOM 1460 N N . SER B 1 31 ? -20.703 -3.572 -6.371 1 45.75 31 SER B N 1
ATOM 1461 C CA . SER B 1 31 ? -20.516 -3.119 -4.996 1 45.75 31 SER B CA 1
ATOM 1462 C C . SER B 1 31 ? -20.922 -1.658 -4.836 1 45.75 31 SER B C 1
ATOM 1464 O O . SER B 1 31 ? -20.891 -1.119 -3.727 1 45.75 31 SER B O 1
ATOM 1466 N N . GLY B 1 32 ? -21.938 -0.999 -5.457 1 40.66 32 GLY B N 1
ATOM 1467 C CA . GLY B 1 32 ? -22.641 0.269 -5.32 1 40.66 32 GLY B CA 1
ATOM 1468 C C . GLY B 1 32 ? -21.703 1.436 -5.043 1 40.66 32 GLY B C 1
ATOM 1469 O O . GLY B 1 32 ? -22.156 2.521 -4.676 1 40.66 32 GLY B O 1
ATOM 1470 N N . GLU B 1 33 ? -20.5 1.379 -4.508 1 42.34 33 GLU B N 1
ATOM 1471 C CA . GLU B 1 33 ? -19.844 2.523 -3.887 1 42.34 33 GLU B CA 1
ATOM 1472 C C . GLU B 1 33 ? -19.344 3.51 -4.938 1 42.34 33 GLU B C 1
ATOM 1474 O O . GLU B 1 33 ? -18.734 3.109 -5.938 1 42.34 33 GLU B O 1
ATOM 1479 N N . GLU B 1 34 ? -19.922 4.719 -5.156 1 38.72 34 GLU B N 1
ATOM 1480 C CA . GLU B 1 34 ? -19.672 5.871 -6.016 1 38.72 34 GLU B CA 1
ATOM 1481 C C . GLU B 1 34 ? -18.219 6.336 -5.887 1 38.72 34 GLU B C 1
ATOM 1483 O O . GLU B 1 34 ? -17.828 7.355 -6.465 1 38.72 34 GLU B O 1
ATOM 1488 N N . LEU B 1 35 ? -17.578 6.52 -4.723 1 43.69 35 LEU B N 1
ATOM 1489 C CA . LEU B 1 35 ? -16.266 7.168 -4.609 1 43.69 35 LEU B CA 1
ATOM 1490 C C . LEU B 1 35 ? -15.359 6.766 -5.762 1 43.69 35 LEU B C 1
ATOM 1492 O O . LEU B 1 35 ? -15.617 5.766 -6.441 1 43.69 35 LEU B O 1
ATOM 1496 N N . ARG B 1 36 ? -14.117 7.477 -6.066 1 45.34 36 ARG B N 1
ATOM 1497 C CA . ARG B 1 36 ? -13.258 7.266 -7.223 1 45.34 36 ARG B CA 1
ATOM 1498 C C . ARG B 1 36 ? -13.242 5.797 -7.633 1 45.34 36 ARG B C 1
ATOM 1500 O O . ARG B 1 36 ? -12.562 4.977 -7.008 1 45.34 36 ARG B O 1
ATOM 1507 N N . GLU B 1 37 ? -14.367 5.242 -7.949 1 47.69 37 GLU B N 1
ATOM 1508 C CA . GLU B 1 37 ? -14.93 3.902 -8.094 1 47.69 37 GLU B CA 1
ATOM 1509 C C . GLU B 1 37 ? -14.102 3.064 -9.07 1 47.69 37 GLU B C 1
ATOM 1511 O O . GLU B 1 37 ? -14.609 2.127 -9.68 1 47.69 37 GLU B O 1
ATOM 1516 N N . GLY B 1 38 ? -13.141 3.793 -9.531 1 55.84 38 GLY B N 1
ATOM 1517 C CA . GLY B 1 38 ? -12.539 2.766 -10.367 1 55.84 38 GLY B CA 1
ATOM 1518 C C . GLY B 1 38 ? -12.133 1.525 -9.586 1 55.84 38 GLY B C 1
ATOM 1519 O O . GLY B 1 38 ? -12.094 1.546 -8.359 1 55.84 38 GLY B O 1
ATOM 1520 N N . VAL B 1 39 ? -12.25 0.441 -10.164 1 71.2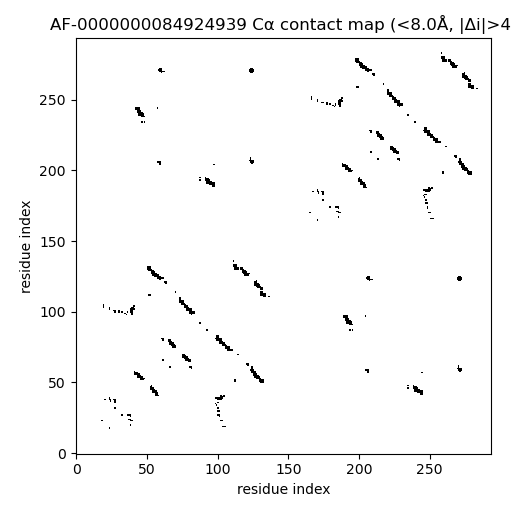5 39 VAL B N 1
ATOM 1521 C CA . VAL B 1 39 ? -11.875 -0.87 -9.641 1 71.25 39 VAL B CA 1
ATOM 1522 C C . VAL B 1 39 ? -10.43 -0.835 -9.141 1 71.25 39 VAL B C 1
ATOM 1524 O O . VAL B 1 39 ? -9.516 -0.487 -9.891 1 71.25 39 VAL B O 1
ATOM 1527 N N . TRP B 1 40 ? -10.289 -0.825 -7.746 1 86.75 40 TRP B N 1
ATOM 1528 C CA . TRP B 1 40 ? -8.945 -0.905 -7.188 1 86.75 40 TRP B CA 1
ATOM 1529 C C . TRP B 1 40 ? -8.203 -2.125 -7.723 1 86.75 40 TRP B C 1
ATOM 1531 O O . TRP B 1 40 ? -8.719 -3.246 -7.668 1 86.75 40 TRP B O 1
ATOM 1541 N N . GLN B 1 41 ? -7.125 -1.893 -8.32 1 91.62 41 GLN B N 1
ATOM 1542 C CA . GLN B 1 41 ? -6.223 -2.93 -8.812 1 91.62 41 GLN B CA 1
ATOM 1543 C C . GLN B 1 41 ? -4.887 -2.889 -8.078 1 91.62 41 GLN B C 1
ATOM 1545 O O . GLN B 1 41 ? -3.959 -2.195 -8.5 1 91.62 41 GLN B O 1
ATOM 1550 N N . PRO B 1 42 ? -4.793 -3.598 -6.906 1 96.12 42 PRO B N 1
ATOM 1551 C CA . PRO B 1 42 ? -3.537 -3.547 -6.156 1 96.12 42 PRO B CA 1
ATOM 1552 C C . PRO B 1 42 ? -2.33 -3.953 -6.996 1 96.12 42 PRO B C 1
ATOM 1554 O O . PRO B 1 42 ? -2.383 -4.949 -7.719 1 96.12 42 PRO B O 1
ATOM 1557 N N . PRO B 1 43 ? -1.254 -3.215 -6.934 1 95.19 43 PRO B N 1
ATOM 1558 C CA . PRO B 1 43 ? -0.045 -3.598 -7.664 1 95.19 43 PRO B CA 1
ATOM 1559 C C . PRO B 1 43 ? 0.512 -4.949 -7.223 1 95.19 43 PRO B C 1
ATOM 1561 O O . PRO B 1 43 ? 0.499 -5.266 -6.027 1 95.19 43 PRO B O 1
ATOM 1564 N N . VAL B 1 44 ? 1 -5.711 -8.219 1 95.56 44 VAL B N 1
ATOM 1565 C CA . VAL B 1 44 ? 1.485 -7.059 -7.934 1 95.56 44 VAL B CA 1
ATOM 1566 C C . VAL B 1 44 ? 2.822 -7.281 -8.641 1 95.56 44 VAL B C 1
ATOM 1568 O O . VAL B 1 44 ? 3.004 -6.871 -9.789 1 95.56 44 VAL B O 1
ATOM 1571 N N . ASP B 1 45 ? 3.764 -7.824 -7.895 1 95 45 ASP B N 1
ATOM 1572 C CA . ASP B 1 45 ? 4.965 -8.383 -8.508 1 95 45 ASP B CA 1
ATOM 1573 C C . ASP B 1 45 ? 4.887 -9.906 -8.57 1 95 45 ASP B C 1
ATOM 1575 O O . ASP B 1 45 ? 4.41 -10.555 -7.633 1 95 45 ASP B O 1
ATOM 1579 N N . ILE B 1 46 ? 5.336 -10.461 -9.641 1 95.12 46 ILE B N 1
ATOM 1580 C CA . ILE B 1 46 ? 5.441 -11.906 -9.789 1 95.12 46 ILE B CA 1
ATOM 1581 C C . ILE B 1 46 ? 6.848 -12.281 -10.25 1 95.12 46 ILE B C 1
ATOM 1583 O O . ILE B 1 46 ? 7.344 -11.734 -11.242 1 95.12 46 ILE B O 1
ATOM 1587 N N . PHE B 1 47 ? 7.469 -13.141 -9.516 1 94 47 PHE B N 1
ATOM 1588 C CA . PHE B 1 47 ? 8.789 -13.586 -9.93 1 94 47 PHE B CA 1
ATOM 1589 C C . PHE B 1 47 ? 9.031 -15.039 -9.523 1 94 47 PHE B C 1
ATOM 1591 O O . PHE B 1 47 ? 8.258 -15.602 -8.75 1 94 47 PHE B O 1
ATOM 1598 N N . GLU B 1 48 ? 10.055 -15.602 -10.102 1 92.81 48 GLU B N 1
ATOM 1599 C CA . GLU B 1 48 ? 10.469 -16.969 -9.766 1 92.81 48 GLU B CA 1
ATOM 1600 C C . GLU B 1 48 ? 11.727 -16.969 -8.906 1 92.81 48 GLU B C 1
ATOM 1602 O O . GLU B 1 48 ? 12.625 -16.156 -9.117 1 92.81 48 GLU B O 1
ATOM 1607 N N . ASP B 1 49 ? 11.719 -17.891 -7.938 1 89.44 49 ASP B N 1
ATOM 1608 C CA . ASP B 1 49 ? 12.961 -18.141 -7.215 1 89.44 49 ASP B CA 1
ATOM 1609 C C . ASP B 1 49 ? 13.328 -19.625 -7.266 1 89.44 49 ASP B C 1
ATOM 1611 O O . ASP B 1 49 ? 12.812 -20.375 -8.102 1 89.44 49 ASP B O 1
ATOM 1615 N N . GLU B 1 50 ? 14.305 -19.984 -6.465 1 87.25 50 GLU B N 1
ATOM 1616 C CA . GLU B 1 50 ? 14.805 -21.359 -6.52 1 87.25 50 GLU B CA 1
ATOM 1617 C C . GLU B 1 50 ? 13.711 -22.359 -6.176 1 87.25 50 GLU B C 1
ATOM 1619 O O . GLU B 1 50 ? 13.742 -23.516 -6.629 1 87.25 50 GLU B O 1
ATOM 1624 N N . ASN B 1 51 ? 12.734 -21.891 -5.469 1 90.31 51 ASN B N 1
ATOM 1625 C CA . ASN B 1 51 ? 11.719 -22.812 -4.945 1 90.31 51 ASN B CA 1
ATOM 1626 C C . ASN B 1 51 ? 10.453 -22.797 -5.797 1 90.31 51 ASN B C 1
ATOM 1628 O O . ASN B 1 51 ? 9.672 -23.734 -5.77 1 90.31 51 ASN B O 1
ATOM 1632 N N . GLY B 1 52 ? 10.258 -21.719 -6.5 1 92.88 52 GLY B N 1
ATOM 1633 C CA . GLY B 1 52 ? 9.039 -21.625 -7.285 1 92.88 52 GLY B CA 1
ATOM 1634 C C . GLY B 1 52 ? 8.656 -20.188 -7.609 1 92.88 52 GLY B C 1
ATOM 1635 O O . GLY B 1 52 ? 9.516 -19.359 -7.934 1 92.88 52 GLY B O 1
ATOM 1636 N N . VAL B 1 53 ? 7.371 -19.953 -7.586 1 93.88 53 VAL B N 1
ATOM 1637 C CA . VAL B 1 53 ? 6.848 -18.641 -7.957 1 93.88 53 VAL B CA 1
ATOM 1638 C C . VAL B 1 53 ? 6.457 -17.875 -6.699 1 93.88 53 VAL B C 1
ATOM 1640 O O . VAL B 1 53 ? 5.887 -18.438 -5.766 1 93.88 53 VAL B O 1
ATOM 1643 N N . VAL B 1 54 ? 6.766 -16.641 -6.711 1 95.88 54 VAL B N 1
ATOM 1644 C CA . VAL B 1 54 ? 6.391 -15.766 -5.609 1 95.88 54 VAL B CA 1
ATOM 1645 C C . VAL B 1 54 ? 5.547 -14.609 -6.141 1 95.88 54 VAL B C 1
ATOM 1647 O O . VAL B 1 54 ? 5.883 -14 -7.164 1 95.88 54 VAL B O 1
ATOM 1650 N N . ILE B 1 55 ? 4.461 -14.344 -5.484 1 96.38 55 ILE B N 1
ATOM 1651 C CA . ILE B 1 55 ? 3.592 -13.219 -5.797 1 96.38 55 ILE B CA 1
ATOM 1652 C C . ILE B 1 55 ? 3.539 -12.266 -4.602 1 96.38 55 ILE B C 1
ATOM 1654 O O . ILE B 1 55 ? 3.285 -12.688 -3.473 1 96.38 55 ILE B O 1
ATOM 1658 N N . LYS B 1 56 ? 3.855 -11.047 -4.852 1 97.06 56 LYS B N 1
ATOM 1659 C CA . LYS B 1 56 ? 3.742 -10 -3.836 1 97.06 56 LYS B CA 1
ATOM 1660 C C . LYS B 1 56 ? 2.695 -8.969 -4.23 1 97.06 56 LYS B C 1
ATOM 1662 O O . LYS B 1 56 ? 2.799 -8.344 -5.289 1 97.06 56 LYS B O 1
ATOM 1667 N N . ALA B 1 57 ? 1.675 -8.781 -3.434 1 97.69 57 ALA B N 1
ATOM 1668 C CA . ALA B 1 57 ? 0.603 -7.82 -3.682 1 97.69 57 ALA B CA 1
ATOM 1669 C C . ALA B 1 57 ? 0.57 -6.742 -2.604 1 97.69 57 ALA B C 1
ATOM 1671 O O . ALA B 1 57 ? 0.698 -7.039 -1.414 1 97.69 57 ALA B O 1
ATOM 1672 N N . GLU B 1 58 ? 0.445 -5.504 -3.025 1 97.88 58 GLU B N 1
ATOM 1673 C CA . GLU B 1 58 ? 0.284 -4.422 -2.059 1 97.88 58 GLU B CA 1
ATOM 1674 C C . GLU B 1 58 ? -1.162 -4.316 -1.583 1 97.88 58 GLU B C 1
ATOM 1676 O O . GLU B 1 58 ? -2.053 -3.957 -2.357 1 97.88 58 GLU B O 1
ATOM 1681 N N . LEU B 1 59 ? -1.349 -4.574 -0.332 1 97.88 59 LEU B N 1
ATOM 1682 C CA . LEU B 1 59 ? -2.668 -4.488 0.287 1 97.88 59 LEU B CA 1
ATOM 1683 C C . LEU B 1 59 ? -2.6 -3.73 1.608 1 97.88 59 LEU B C 1
ATOM 1685 O O . LEU B 1 59 ? -2.973 -4.266 2.654 1 97.88 59 LEU B O 1
ATOM 1689 N N . PRO B 1 60 ? -2.182 -2.506 1.533 1 97.56 60 PRO B N 1
ATOM 1690 C CA . PRO B 1 60 ? -2.029 -1.743 2.773 1 97.56 60 PRO B CA 1
ATOM 1691 C C . PRO B 1 60 ? -3.348 -1.559 3.52 1 97.56 60 PRO B C 1
ATOM 1693 O O . PRO B 1 60 ? -4.363 -1.214 2.908 1 97.56 60 PRO B O 1
ATOM 1696 N N . GLY B 1 61 ? -3.295 -1.787 4.816 1 96.25 61 GLY B N 1
ATOM 1697 C CA . GLY B 1 61 ? -4.426 -1.485 5.68 1 96.25 61 GLY B CA 1
ATOM 1698 C C . GLY B 1 61 ? -5.41 -2.633 5.797 1 96.25 61 GLY B C 1
ATOM 1699 O O . GLY B 1 61 ? -6.391 -2.543 6.535 1 96.25 61 GLY B O 1
ATOM 1700 N N . ILE B 1 62 ? -5.16 -3.707 5.117 1 96 62 ILE B N 1
ATOM 1701 C CA . ILE B 1 62 ? -6.113 -4.812 5.129 1 96 62 ILE B CA 1
ATOM 1702 C C . ILE B 1 62 ? -5.594 -5.934 6.023 1 96 62 ILE B C 1
ATOM 1704 O O . ILE B 1 62 ? -4.414 -6.285 5.969 1 96 62 ILE B O 1
ATOM 1708 N N . ASP B 1 63 ? -6.477 -6.41 6.852 1 94.94 63 ASP B N 1
ATOM 1709 C CA . ASP B 1 63 ? -6.121 -7.559 7.684 1 94.94 63 ASP B CA 1
ATOM 1710 C C . ASP B 1 63 ? -6.051 -8.836 6.852 1 94.94 63 ASP B C 1
ATOM 1712 O O . ASP B 1 63 ? -6.859 -9.039 5.945 1 94.94 63 ASP B O 1
ATOM 1716 N N . GLN B 1 64 ? -5.152 -9.672 7.234 1 94.12 64 GLN B N 1
ATOM 1717 C CA . GLN B 1 64 ? -4.977 -10.938 6.527 1 94.12 64 GLN B CA 1
ATOM 1718 C C . GLN B 1 64 ? -6.293 -11.711 6.457 1 94.12 64 GLN B C 1
ATOM 1720 O O . GLN B 1 64 ? -6.594 -12.336 5.441 1 94.12 64 GLN B O 1
ATOM 1725 N N . LYS B 1 65 ? -7.051 -11.727 7.539 1 94.44 65 LYS B N 1
ATOM 1726 C CA . LYS B 1 65 ? -8.297 -12.492 7.613 1 94.44 65 LYS B CA 1
ATOM 1727 C C . LYS B 1 65 ? -9.312 -11.984 6.594 1 94.44 65 LYS B C 1
ATOM 1729 O O . LYS B 1 65 ? -10.266 -12.68 6.262 1 94.44 65 LYS B O 1
ATOM 1734 N N . ASP B 1 66 ? -9.102 -10.758 6.141 1 94.75 66 ASP B N 1
ATOM 1735 C CA . ASP B 1 66 ? -10.047 -10.141 5.215 1 94.75 66 ASP B CA 1
ATOM 1736 C C . ASP B 1 66 ? -9.594 -10.32 3.768 1 94.75 66 ASP B C 1
ATOM 1738 O O . ASP B 1 66 ? -10.172 -9.727 2.854 1 94.75 66 ASP B O 1
ATOM 1742 N N . ILE B 1 67 ? -8.625 -11.062 3.549 1 96.69 67 ILE B N 1
ATOM 1743 C CA . ILE B 1 67 ? -8.102 -11.359 2.221 1 96.69 67 ILE B CA 1
ATOM 1744 C C . ILE B 1 67 ? -8.398 -12.82 1.87 1 96.69 67 ILE B C 1
ATOM 1746 O O . ILE B 1 67 ? -8.078 -13.727 2.645 1 96.69 67 ILE B O 1
ATOM 1750 N N . GLU B 1 68 ? -9.023 -12.992 0.758 1 97.19 68 GLU B N 1
ATOM 1751 C CA . GLU B 1 68 ? -9.281 -14.336 0.256 1 97.19 68 GLU B CA 1
ATOM 1752 C C . GLU B 1 68 ? -8.297 -14.719 -0.849 1 97.19 68 GLU B C 1
ATOM 1754 O O . GLU B 1 68 ? -8.117 -13.961 -1.807 1 97.19 68 GLU B O 1
ATOM 1759 N N . VAL B 1 69 ? -7.656 -15.805 -0.674 1 96.5 69 VAL B N 1
ATOM 1760 C CA . VAL B 1 69 ? -6.77 -16.359 -1.688 1 96.5 69 VAL B CA 1
ATOM 1761 C C . VAL B 1 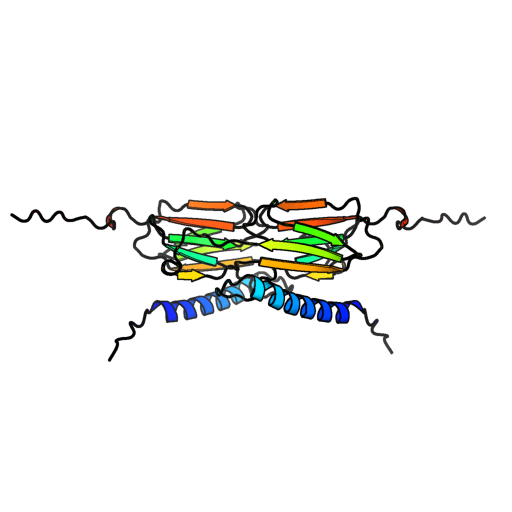69 ? -7.266 -17.75 -2.1 1 96.5 69 VAL B C 1
ATOM 1763 O O . VAL B 1 69 ? -7.426 -18.641 -1.255 1 96.5 69 VAL B O 1
ATOM 1766 N N . LYS B 1 70 ? -7.496 -17.891 -3.363 1 95.06 70 LYS B N 1
ATOM 1767 C CA . LYS B 1 70 ? -8.008 -19.172 -3.865 1 95.06 70 LYS B CA 1
ATOM 1768 C C . LYS B 1 70 ? -7.25 -19.609 -5.113 1 95.06 70 LYS B C 1
ATOM 1770 O O . LYS B 1 70 ? -6.887 -18.781 -5.949 1 95.06 70 LYS B O 1
ATOM 1775 N N . ILE B 1 71 ? -7.074 -20.859 -5.176 1 92.69 71 ILE B N 1
ATOM 1776 C CA . ILE B 1 71 ? -6.527 -21.438 -6.395 1 92.69 71 ILE B CA 1
ATOM 1777 C C . ILE B 1 71 ? -7.523 -22.438 -6.98 1 92.69 71 ILE B C 1
ATOM 1779 O O . ILE B 1 71 ? -7.906 -23.406 -6.316 1 92.69 71 ILE B O 1
ATOM 1783 N N . GLU B 1 72 ? -7.938 -22.203 -8.195 1 90.5 72 GLU B N 1
ATOM 1784 C CA . GLU B 1 72 ? -8.836 -23.094 -8.938 1 90.5 72 GLU B CA 1
ATOM 1785 C C . GLU B 1 72 ? -8.445 -23.172 -10.406 1 90.5 72 GLU B C 1
ATOM 1787 O O . GLU B 1 72 ? -8.195 -22.156 -11.047 1 90.5 72 GLU B O 1
ATOM 1792 N N . ASP B 1 73 ? -8.438 -24.391 -10.914 1 86.88 73 ASP B N 1
ATOM 1793 C CA . ASP B 1 73 ? -8.141 -24.625 -12.328 1 86.88 73 ASP B CA 1
ATOM 1794 C C . ASP B 1 73 ? -6.887 -23.875 -12.758 1 86.88 73 ASP B C 1
ATOM 1796 O O . ASP B 1 73 ? -6.906 -23.156 -13.766 1 86.88 73 ASP B O 1
ATOM 1800 N N . ASN B 1 74 ? -5.812 -23.844 -12 1 87.62 74 ASN B N 1
ATOM 1801 C CA . ASN B 1 74 ? -4.508 -23.25 -12.281 1 87.62 74 ASN B CA 1
ATOM 1802 C C . ASN B 1 74 ? -4.578 -21.719 -12.305 1 87.62 74 ASN B C 1
ATOM 1804 O O . ASN B 1 74 ? -3.814 -21.078 -13.023 1 87.62 74 ASN B O 1
ATOM 1808 N N . THR B 1 75 ? -5.59 -21.297 -11.641 1 91.88 75 THR B N 1
ATOM 1809 C CA . THR B 1 75 ? -5.73 -19.844 -11.531 1 91.88 75 THR B CA 1
ATOM 1810 C C . THR B 1 75 ? -5.73 -19.406 -10.07 1 91.88 75 THR B C 1
ATOM 1812 O O . THR B 1 75 ? -6.5 -19.938 -9.266 1 91.88 75 THR B O 1
ATOM 1815 N N . LEU B 1 76 ? -4.812 -18.562 -9.758 1 94.12 76 LEU B N 1
ATOM 1816 C CA . LEU B 1 76 ? -4.773 -17.969 -8.43 1 94.12 76 LEU B CA 1
ATOM 1817 C C . LEU B 1 76 ? -5.59 -16.672 -8.383 1 94.12 76 LEU B C 1
ATOM 1819 O O . LEU B 1 76 ? -5.418 -15.805 -9.234 1 94.12 76 LEU B O 1
ATOM 1823 N N . THR B 1 77 ? -6.496 -16.594 -7.434 1 95.31 77 THR B N 1
ATOM 1824 C CA . THR B 1 77 ? -7.32 -15.398 -7.273 1 95.31 77 THR B CA 1
ATOM 1825 C C . THR B 1 77 ? -7.125 -14.797 -5.887 1 95.31 77 THR B C 1
ATOM 1827 O O . THR B 1 77 ? -7.148 -15.508 -4.879 1 95.31 77 THR B O 1
ATOM 1830 N N . ILE B 1 78 ? -6.867 -13.547 -5.875 1 96 78 ILE B N 1
ATOM 1831 C CA . ILE B 1 78 ? -6.805 -12.766 -4.645 1 96 78 ILE B CA 1
ATOM 1832 C C . ILE B 1 78 ? -7.969 -11.781 -4.598 1 96 78 ILE B C 1
ATOM 1834 O O . ILE B 1 78 ? -8.203 -11.039 -5.555 1 96 78 ILE B O 1
ATOM 1838 N N . ARG B 1 79 ? -8.664 -11.844 -3.529 1 96.31 79 ARG B N 1
ATOM 1839 C CA . ARG B 1 79 ? -9.805 -10.938 -3.436 1 96.31 79 ARG B CA 1
ATOM 1840 C C . ARG B 1 79 ? -9.977 -10.422 -2.012 1 96.31 79 ARG B C 1
ATOM 1842 O O . ARG B 1 79 ? -9.562 -11.078 -1.052 1 96.31 79 ARG B O 1
ATOM 1849 N N . GLY B 1 80 ? -10.625 -9.281 -1.888 1 94.5 80 GLY B N 1
ATOM 1850 C CA . GLY B 1 80 ? -10.945 -8.656 -0.613 1 94.5 80 GLY B CA 1
ATOM 1851 C C . GLY B 1 80 ? -11.586 -7.293 -0.762 1 94.5 80 GLY B C 1
ATOM 1852 O O . GLY B 1 80 ? -12.039 -6.93 -1.85 1 94.5 80 GLY B O 1
ATOM 1853 N N . GLU B 1 81 ? -11.672 -6.648 0.344 1 92.19 81 GLU B N 1
ATOM 1854 C CA . GLU B 1 81 ? -12.266 -5.316 0.346 1 92.19 81 GLU B CA 1
ATOM 1855 C C . GLU B 1 81 ? -11.594 -4.41 1.372 1 92.19 81 GLU B C 1
ATOM 1857 O O . GLU B 1 81 ? -11.336 -4.828 2.504 1 92.19 81 GLU B O 1
ATOM 1862 N N . ARG B 1 82 ? -11.227 -3.271 0.887 1 91.69 82 ARG B N 1
ATOM 1863 C CA . ARG B 1 82 ? -10.797 -2.229 1.812 1 91.69 82 ARG B CA 1
ATOM 1864 C C . ARG B 1 82 ? -11.945 -1.296 2.162 1 91.69 82 ARG B C 1
ATOM 1866 O O . ARG B 1 82 ? -12.453 -0.576 1.3 1 91.69 82 ARG B O 1
ATOM 1873 N N . LYS B 1 83 ? -12.258 -1.242 3.369 1 86.44 83 LYS B N 1
ATOM 1874 C CA . LYS B 1 83 ? -13.391 -0.435 3.799 1 86.44 83 LYS B CA 1
ATOM 1875 C C . LYS B 1 83 ? -12.953 0.969 4.203 1 86.44 83 LYS B C 1
ATOM 1877 O O . LYS B 1 83 ? -11.859 1.151 4.738 1 86.44 83 LYS B O 1
ATOM 1882 N N . HIS B 1 84 ? -13.82 1.925 3.852 1 79.62 84 HIS B N 1
ATOM 1883 C CA . HIS B 1 84 ? -13.57 3.295 4.281 1 79.62 84 HIS B CA 1
ATOM 1884 C C . HIS B 1 84 ? -13.695 3.43 5.797 1 79.62 84 HIS B C 1
ATOM 1886 O O . HIS B 1 84 ? -14.422 2.664 6.43 1 79.62 84 HIS B O 1
ATOM 1892 N N . ASP B 1 85 ? -12.852 4.34 6.238 1 72.81 85 ASP B N 1
ATOM 1893 C CA . ASP B 1 85 ? -13.086 4.695 7.633 1 72.81 85 ASP B CA 1
ATOM 1894 C C . ASP B 1 85 ? -14.453 5.355 7.805 1 72.81 85 ASP B C 1
ATOM 1896 O O . ASP B 1 85 ? -14.664 6.488 7.359 1 72.81 85 ASP B O 1
ATOM 1900 N N . GLN B 1 86 ? -15.383 4.59 8.219 1 69.56 86 GLN B N 1
ATOM 1901 C CA . GLN B 1 86 ? -16.781 5.027 8.328 1 69.56 86 GLN B CA 1
ATOM 1902 C C . GLN B 1 86 ? -16.906 6.191 9.305 1 69.56 86 GLN B C 1
ATOM 1904 O O . GLN B 1 86 ? -17.891 6.934 9.266 1 69.56 86 GLN B O 1
ATOM 1909 N N . GLU B 1 87 ? -15.945 6.367 10.039 1 76.62 87 GLU B N 1
ATOM 1910 C CA . GLU B 1 87 ? -16.078 7.383 11.086 1 76.62 87 GLU B CA 1
ATOM 1911 C C . GLU B 1 87 ? -15.742 8.773 10.547 1 76.62 87 GLU B C 1
ATOM 1913 O O . GLU B 1 87 ? -16.047 9.781 11.18 1 76.62 87 GLU B O 1
ATOM 1918 N N . VAL B 1 88 ? -15.211 8.852 9.367 1 80.38 88 VAL B N 1
ATOM 1919 C CA . VAL B 1 88 ? -14.836 10.156 8.82 1 80.38 88 VAL B CA 1
ATOM 1920 C C . VAL B 1 88 ? -15.852 10.586 7.766 1 80.38 88 VAL B C 1
ATOM 1922 O O . VAL B 1 88 ? -16.078 9.875 6.785 1 80.38 88 VAL B O 1
ATOM 1925 N N . LYS B 1 89 ? -16.453 11.641 8.07 1 83.12 89 LYS B N 1
ATOM 1926 C CA . LYS B 1 89 ? -17.391 12.188 7.094 1 83.12 89 LYS B CA 1
ATOM 1927 C C . LYS B 1 89 ? -16.672 12.664 5.84 1 83.12 89 LYS B C 1
ATOM 1929 O O . LYS B 1 89 ? -15.57 13.219 5.926 1 83.12 89 LYS B O 1
ATOM 1934 N N . LYS B 1 90 ? -17.312 12.539 4.727 1 80.44 90 LYS B N 1
ATOM 1935 C CA . LYS B 1 90 ? -16.719 12.898 3.436 1 80.44 90 LYS B CA 1
ATOM 1936 C C . LYS B 1 90 ? -16.297 14.367 3.41 1 80.44 90 LYS B C 1
ATOM 1938 O O . LYS B 1 90 ? -15.266 14.703 2.84 1 80.44 90 LYS B O 1
ATOM 1943 N N . GLU B 1 91 ? -17.094 15.164 4.121 1 83.44 91 GLU B N 1
ATOM 1944 C CA . GLU B 1 91 ? -16.844 16.609 4.105 1 83.44 91 GLU B CA 1
ATOM 1945 C C . GLU B 1 91 ? -15.57 16.953 4.867 1 83.44 91 GLU B C 1
ATOM 1947 O O . GLU B 1 91 ? -15.016 18.047 4.695 1 83.44 91 GLU B O 1
ATOM 1952 N N . ASN B 1 92 ? -15.117 16.047 5.625 1 89.44 92 ASN B N 1
ATOM 1953 C CA . ASN B 1 92 ? -13.953 16.328 6.465 1 89.44 92 ASN B CA 1
ATOM 1954 C C . ASN B 1 92 ? -12.648 15.969 5.75 1 89.44 92 ASN B C 1
ATOM 1956 O O . ASN B 1 92 ? -11.562 16.234 6.266 1 89.44 92 ASN B O 1
ATOM 1960 N N . TYR B 1 93 ? -12.812 15.461 4.547 1 89.31 93 TYR B N 1
ATOM 1961 C CA . TYR B 1 93 ? -11.609 15.109 3.799 1 89.31 93 TYR B CA 1
ATOM 1962 C C . TYR B 1 93 ? -11.086 16.312 3.021 1 89.31 93 TYR B C 1
ATOM 1964 O O . TYR B 1 93 ? -11.852 17.031 2.379 1 89.31 93 TYR B O 1
ATOM 1972 N N . HIS B 1 94 ? -9.867 16.469 3.109 1 90.06 94 HIS B N 1
ATOM 1973 C CA . HIS B 1 94 ? -9.188 17.469 2.293 1 90.06 94 HIS B CA 1
ATOM 1974 C C . HIS B 1 94 ? -8.547 16.844 1.062 1 90.06 94 HIS B C 1
ATOM 1976 O O . HIS B 1 94 ? -8.367 17.516 0.039 1 90.06 94 HIS B O 1
ATOM 1982 N N . ARG B 1 95 ? -8.203 15.562 1.2 1 91.31 95 ARG B N 1
ATOM 1983 C CA . ARG B 1 95 ? -7.555 14.812 0.127 1 91.31 95 ARG B CA 1
ATOM 1984 C C . ARG B 1 95 ? -7.852 13.32 0.246 1 91.31 95 ARG B C 1
ATOM 1986 O O . ARG B 1 95 ? -7.828 12.766 1.345 1 91.31 95 ARG B O 1
ATOM 1993 N N . VAL B 1 96 ? -8.195 12.75 -0.887 1 90.12 96 VAL B N 1
ATOM 1994 C CA . VAL B 1 96 ? -8.43 11.312 -0.946 1 90.12 96 VAL B CA 1
ATOM 1995 C C . VAL B 1 96 ? -7.684 10.719 -2.143 1 90.12 96 VAL B C 1
ATOM 1997 O O . VAL B 1 96 ? -8.102 10.891 -3.289 1 90.12 96 VAL B O 1
ATOM 2000 N N . GLU B 1 97 ? -6.582 10.023 -1.819 1 92 97 GLU B N 1
ATOM 2001 C CA . GLU B 1 97 ? -5.82 9.383 -2.887 1 92 97 GLU B CA 1
ATOM 2002 C C . GLU B 1 97 ? -5.883 7.863 -2.775 1 92 97 GLU B C 1
ATOM 2004 O O . GLU B 1 97 ? -5.59 7.152 -3.738 1 92 97 GLU B O 1
ATOM 2009 N N . ARG B 1 98 ? -6.215 7.367 -1.632 1 93.06 98 ARG B N 1
ATOM 2010 C CA . ARG B 1 98 ? -6.242 5.926 -1.395 1 93.06 98 ARG B CA 1
ATOM 2011 C C . ARG B 1 98 ? -7.52 5.305 -1.952 1 93.06 98 ARG B C 1
ATOM 2013 O O . ARG B 1 98 ? -8.594 5.914 -1.891 1 93.06 98 ARG B O 1
ATOM 2020 N N . TYR B 1 99 ? -7.316 4.137 -2.445 1 88.62 99 TYR B N 1
ATOM 2021 C CA . TYR B 1 99 ? -8.469 3.424 -2.982 1 88.62 99 TYR B CA 1
ATOM 2022 C C . TYR B 1 99 ? -9.227 2.699 -1.876 1 88.62 99 TYR B C 1
ATOM 2024 O O . TYR B 1 99 ? -8.617 2.135 -0.964 1 88.62 99 TYR B O 1
ATOM 2032 N N . TYR B 1 100 ? -10.508 2.752 -2.051 1 88.25 100 TYR B N 1
ATOM 2033 C CA . TYR B 1 100 ? -11.391 1.978 -1.186 1 88.25 100 TYR B CA 1
ATOM 2034 C C . TYR B 1 100 ? -12.367 1.145 -2.008 1 88.25 100 TYR B C 1
ATOM 2036 O O . TYR B 1 100 ? -12.766 1.543 -3.105 1 88.25 100 TYR B O 1
ATOM 2044 N N . GLY B 1 101 ? -12.703 0.02 -1.436 1 88.69 101 GLY B N 1
ATOM 2045 C CA . GLY B 1 101 ? -13.625 -0.872 -2.125 1 88.69 101 GLY B CA 1
ATOM 2046 C C . GLY B 1 101 ? -13.062 -2.268 -2.324 1 88.69 101 GLY B C 1
ATOM 2047 O O . GLY B 1 101 ? -12.062 -2.631 -1.713 1 88.69 101 GLY B O 1
ATOM 2048 N N . SER B 1 102 ? -13.758 -2.938 -3.146 1 91.06 102 SER B N 1
ATOM 2049 C CA . SER B 1 102 ? -13.375 -4.32 -3.408 1 91.06 102 SER B CA 1
ATOM 2050 C C . SER B 1 102 ? -12.25 -4.395 -4.441 1 91.06 102 SER B C 1
ATOM 2052 O O . SER B 1 102 ? -12.062 -3.461 -5.227 1 91.06 102 SER B O 1
ATOM 2054 N N . PHE B 1 103 ? -11.562 -5.387 -4.383 1 92.12 103 PHE B N 1
ATOM 2055 C CA . PHE B 1 103 ? -10.547 -5.688 -5.383 1 92.12 103 PHE B CA 1
ATOM 2056 C C . PHE B 1 103 ? -10.523 -7.176 -5.703 1 92.12 103 PHE B C 1
ATOM 2058 O O . PHE B 1 103 ? -10.984 -7.996 -4.902 1 92.12 103 PHE B O 1
ATOM 2065 N N . MET B 1 104 ? -10.016 -7.434 -6.871 1 93.44 104 MET B N 1
ATOM 2066 C CA . MET B 1 104 ? -9.805 -8.805 -7.32 1 93.44 104 MET B CA 1
ATOM 2067 C C . MET B 1 104 ? -8.695 -8.875 -8.359 1 93.44 104 MET B C 1
ATOM 2069 O O . MET B 1 104 ? -8.695 -8.117 -9.328 1 93.44 104 MET B O 1
ATOM 2073 N N . ARG B 1 105 ? -7.734 -9.68 -8.031 1 95 105 ARG B N 1
ATOM 2074 C CA . ARG B 1 105 ? -6.672 -9.977 -8.984 1 95 105 ARG B CA 1
ATOM 2075 C C . ARG B 1 105 ? -6.609 -11.469 -9.281 1 95 105 ARG B C 1
ATOM 2077 O O . ARG B 1 105 ? -6.75 -12.297 -8.383 1 95 105 ARG B O 1
ATOM 2084 N N . SER B 1 106 ? -6.324 -11.797 -10.57 1 94.56 106 SER B N 1
ATOM 2085 C CA . SER B 1 106 ? -6.215 -13.203 -10.953 1 94.56 106 SER B CA 1
ATOM 2086 C C . SER B 1 106 ? -4.996 -13.438 -11.844 1 94.56 106 SER B C 1
ATOM 2088 O O . SER B 1 106 ? -4.695 -12.633 -12.719 1 94.56 106 SER B O 1
ATOM 2090 N N . PHE B 1 107 ? -4.379 -14.594 -11.602 1 91.81 107 PHE B N 1
ATOM 2091 C CA . PHE B 1 107 ? -3.166 -14.938 -12.328 1 91.81 107 PHE B CA 1
ATOM 2092 C C . PHE B 1 107 ? -3.162 -16.422 -12.703 1 91.81 107 PHE B C 1
ATOM 2094 O O . PHE B 1 107 ? -3.461 -17.281 -11.875 1 91.81 107 PHE B O 1
ATOM 2101 N N . SER B 1 108 ? -2.811 -16.703 -13.898 1 91.31 108 SER B N 1
ATOM 2102 C CA . SER B 1 108 ? -2.648 -18.094 -14.312 1 91.31 108 SER B CA 1
ATOM 2103 C C . SER B 1 108 ? -1.338 -18.672 -13.789 1 91.31 108 SER B C 1
ATOM 2105 O O . SER B 1 108 ? -0.301 -18 -13.82 1 91.31 108 SER B O 1
ATOM 2107 N N . LEU B 1 109 ? -1.408 -19.875 -13.312 1 89.56 109 LEU B N 1
ATOM 2108 C CA . LEU B 1 109 ? -0.237 -20.516 -12.742 1 89.56 109 LEU B CA 1
ATOM 2109 C C . LEU B 1 109 ? 0.288 -21.609 -13.68 1 89.56 109 LEU B C 1
ATOM 2111 O O . LEU B 1 109 ? -0.495 -22.312 -14.32 1 89.56 109 LEU B O 1
ATOM 2115 N N . PRO B 1 110 ? 1.604 -21.703 -13.617 1 86.81 110 PRO B N 1
ATOM 2116 C CA . PRO B 1 110 ? 2.141 -22.844 -14.375 1 86.81 110 PRO B CA 1
ATOM 2117 C C . PRO B 1 110 ? 1.764 -24.188 -13.766 1 86.81 110 PRO B C 1
ATOM 2119 O O . PRO B 1 110 ? 1.495 -24.281 -12.57 1 86.81 110 PRO B O 1
ATOM 2122 N N . THR B 1 111 ? 1.852 -25.219 -14.594 1 84.19 111 THR B N 1
ATOM 2123 C CA . THR B 1 111 ? 1.461 -26.562 -14.172 1 84.19 111 THR B CA 1
ATOM 2124 C C . THR B 1 111 ? 2.506 -27.156 -13.234 1 84.19 111 THR B C 1
ATOM 2126 O O . THR B 1 111 ? 2.24 -28.141 -12.547 1 84.19 111 THR B O 1
ATOM 2129 N N . THR B 1 112 ? 3.6 -26.625 -13.133 1 85.56 112 THR B N 1
ATOM 2130 C CA . THR B 1 112 ? 4.703 -27.156 -12.344 1 85.56 112 THR B CA 1
ATOM 2131 C C . THR B 1 112 ? 4.543 -26.781 -10.875 1 85.56 112 THR B C 1
ATOM 2133 O O . THR B 1 112 ? 5.32 -27.219 -10.023 1 85.56 112 THR B O 1
ATOM 2136 N N . ILE B 1 113 ? 3.582 -26.031 -10.516 1 88.06 113 ILE B N 1
ATOM 2137 C CA . ILE B 1 113 ? 3.412 -25.547 -9.156 1 88.06 113 ILE B CA 1
ATOM 2138 C C . ILE B 1 113 ? 2.699 -26.594 -8.312 1 88.06 113 ILE B C 1
ATOM 2140 O O . ILE B 1 113 ? 1.751 -27.234 -8.773 1 88.06 113 ILE B O 1
ATOM 2144 N N . ASP B 1 114 ? 3.201 -26.797 -7.164 1 86.5 114 ASP B N 1
ATOM 2145 C CA . ASP B 1 114 ? 2.523 -27.625 -6.176 1 86.5 114 ASP B CA 1
ATOM 2146 C C . ASP B 1 114 ? 1.429 -26.844 -5.457 1 86.5 114 ASP B C 1
ATOM 2148 O O . ASP B 1 114 ? 1.715 -26.047 -4.559 1 86.5 114 ASP B O 1
ATOM 2152 N N . ARG B 1 115 ? 0.199 -27.109 -5.703 1 84.44 115 ARG B N 1
ATOM 2153 C CA . ARG B 1 115 ? -0.932 -26.328 -5.219 1 84.44 115 ARG B CA 1
ATOM 2154 C C . ARG B 1 115 ? -1.251 -26.656 -3.766 1 84.44 115 ARG B C 1
ATOM 2156 O O . ARG B 1 115 ? -1.974 -25.922 -3.096 1 84.44 115 ARG B O 1
ATOM 2163 N N . ASP B 1 116 ? -0.67 -27.734 -3.268 1 84.62 116 ASP B N 1
ATOM 2164 C CA . ASP B 1 116 ? -1.007 -28.203 -1.926 1 84.62 116 ASP B CA 1
ATOM 2165 C C . ASP B 1 116 ? -0.12 -27.531 -0.875 1 84.62 116 ASP B C 1
ATOM 2167 O O . ASP B 1 116 ? -0.414 -27.594 0.321 1 84.62 116 ASP B O 1
ATOM 2171 N N . THR B 1 117 ? 0.884 -26.875 -1.285 1 86.94 117 THR B N 1
ATOM 2172 C CA . THR B 1 117 ? 1.834 -26.344 -0.316 1 86.94 117 THR B CA 1
ATOM 2173 C C . THR B 1 117 ? 1.97 -24.828 -0.471 1 86.94 117 THR B C 1
ATOM 2175 O O . THR B 1 117 ? 3.027 -24.266 -0.187 1 86.94 117 THR B O 1
ATOM 2178 N N . VAL B 1 118 ? 0.961 -24.219 -0.833 1 90.94 118 VAL B N 1
ATOM 2179 C CA . VAL B 1 118 ? 0.955 -22.766 -1.04 1 90.94 118 VAL B CA 1
ATOM 2180 C C . VAL B 1 118 ? 0.914 -22.062 0.309 1 90.94 118 VAL B C 1
ATOM 2182 O O . VAL B 1 118 ? 0.187 -22.469 1.216 1 90.94 118 VAL B O 1
ATOM 2185 N N . LYS B 1 119 ? 1.761 -21.094 0.429 1 95.19 119 LYS B N 1
ATOM 2186 C CA . LYS B 1 119 ? 1.793 -20.281 1.643 1 95.19 119 LYS B CA 1
ATOM 2187 C C . LYS B 1 119 ? 1.507 -18.812 1.331 1 95.19 119 LYS B C 1
ATOM 2189 O O . LYS B 1 119 ? 2.014 -18.281 0.346 1 95.19 119 LYS B O 1
ATOM 2194 N N . ALA B 1 120 ? 0.65 -18.203 2.182 1 96.5 120 ALA B N 1
ATOM 2195 C CA . ALA B 1 120 ? 0.322 -16.781 2.057 1 96.5 120 ALA B CA 1
ATOM 2196 C C . ALA B 1 120 ? 0.509 -16.062 3.387 1 96.5 120 ALA B C 1
ATOM 2198 O O . ALA B 1 120 ? -0.034 -16.484 4.41 1 96.5 120 ALA B O 1
ATOM 2199 N N . VAL B 1 121 ? 1.287 -14.977 3.346 1 97.06 121 VAL B N 1
ATOM 2200 C CA . VAL B 1 121 ? 1.562 -14.219 4.562 1 97.06 121 VAL B CA 1
ATOM 2201 C C . VAL B 1 121 ? 1.448 -12.727 4.277 1 97.06 121 VAL B C 1
ATOM 2203 O O . VAL B 1 121 ? 1.935 -12.25 3.25 1 97.06 121 VAL B O 1
ATOM 2206 N N . CYS B 1 122 ? 0.803 -12.039 5.215 1 96.31 122 CYS B N 1
ATOM 2207 C CA . CYS B 1 122 ? 0.732 -10.586 5.117 1 96.31 122 CYS B CA 1
ATOM 2208 C C . CYS B 1 122 ? 1.653 -9.922 6.137 1 96.31 122 CYS B C 1
ATOM 2210 O O . CYS B 1 122 ? 1.61 -10.25 7.324 1 96.31 122 CYS B O 1
ATOM 2212 N N . ASP B 1 123 ? 2.502 -9.094 5.602 1 96.5 123 ASP B N 1
ATOM 2213 C CA . ASP B 1 123 ? 3.402 -8.32 6.449 1 96.5 123 ASP B CA 1
ATOM 2214 C C . ASP B 1 123 ? 3.555 -6.895 5.934 1 96.5 123 ASP B C 1
ATOM 2216 O O . ASP B 1 123 ? 3.838 -6.684 4.75 1 96.5 123 ASP B O 1
ATOM 2220 N N . LYS B 1 124 ? 3.287 -5.934 6.758 1 96.94 124 LYS B N 1
ATOM 2221 C CA . LYS B 1 124 ? 3.445 -4.516 6.441 1 96.94 124 LYS B CA 1
ATOM 2222 C C . LYS B 1 124 ? 2.674 -4.148 5.176 1 96.94 124 LYS B C 1
ATOM 2224 O O . LYS B 1 124 ? 3.188 -3.426 4.316 1 96.94 124 LYS B O 1
ATOM 2229 N N . GLY B 1 125 ? 1.546 -4.758 5.059 1 97.5 125 GLY B N 1
ATOM 2230 C CA . GLY B 1 125 ? 0.658 -4.395 3.965 1 97.5 125 GLY B CA 1
ATOM 2231 C C . GLY B 1 125 ? 0.998 -5.09 2.66 1 97.5 125 GLY B C 1
ATOM 2232 O O . GLY B 1 125 ? 0.467 -4.738 1.605 1 97.5 125 GLY B O 1
ATOM 2233 N N . ILE B 1 126 ? 1.932 -5.992 2.76 1 97.81 126 ILE B N 1
ATOM 2234 C CA . ILE B 1 126 ? 2.281 -6.781 1.582 1 97.81 126 ILE B CA 1
ATOM 2235 C C . ILE B 1 126 ? 1.831 -8.227 1.778 1 97.81 126 ILE B C 1
ATOM 2237 O O . ILE B 1 126 ? 2.211 -8.875 2.758 1 97.81 126 ILE B O 1
ATOM 2241 N N . LEU B 1 127 ? 0.998 -8.719 0.873 1 98.19 127 LEU B N 1
ATOM 2242 C CA . LEU B 1 127 ? 0.673 -10.141 0.815 1 98.19 127 LEU B CA 1
ATOM 2243 C C . LEU B 1 127 ? 1.693 -10.898 -0.029 1 98.19 127 LEU B C 1
ATOM 2245 O O . LEU B 1 127 ? 1.869 -10.602 -1.213 1 98.19 127 LEU B O 1
ATOM 2249 N N . THR B 1 128 ? 2.355 -11.797 0.568 1 97.88 128 THR B N 1
ATOM 2250 C CA . THR B 1 128 ? 3.305 -12.648 -0.146 1 97.88 128 THR B CA 1
ATOM 2251 C C . THR B 1 128 ? 2.766 -14.062 -0.286 1 97.88 128 THR B C 1
ATOM 2253 O O . THR B 1 128 ? 2.475 -14.727 0.713 1 97.88 128 THR B O 1
ATOM 2256 N N . ILE B 1 129 ? 2.615 -14.477 -1.499 1 97.56 129 ILE B N 1
ATOM 2257 C CA . ILE B 1 129 ? 2.184 -15.844 -1.783 1 97.56 129 ILE B CA 1
ATOM 2258 C C . ILE B 1 129 ? 3.338 -16.625 -2.398 1 97.56 129 ILE B C 1
ATOM 2260 O O . ILE B 1 129 ? 3.896 -16.219 -3.422 1 97.56 129 ILE B O 1
ATOM 2264 N N . THR B 1 130 ? 3.664 -17.688 -1.775 1 96.69 130 THR B N 1
ATOM 2265 C CA . THR B 1 130 ? 4.723 -18.562 -2.262 1 96.69 130 THR B CA 1
ATOM 2266 C C . THR B 1 130 ? 4.137 -19.859 -2.811 1 96.69 130 THR B C 1
ATOM 2268 O O . THR B 1 130 ? 3.377 -20.547 -2.121 1 96.69 130 THR B O 1
ATOM 2271 N N . LEU B 1 131 ? 4.527 -20.141 -4.059 1 95.62 131 LEU B N 1
ATOM 2272 C CA . LEU B 1 131 ? 4.027 -21.297 -4.785 1 95.62 131 LEU B CA 1
ATOM 2273 C C . LEU B 1 131 ? 5.172 -22.219 -5.199 1 95.62 131 LEU B C 1
ATOM 2275 O O . LEU B 1 131 ? 5.758 -22.047 -6.27 1 95.62 131 LEU B O 1
ATOM 2279 N N . PRO B 1 132 ? 5.395 -23.234 -4.422 1 94.06 132 PRO B N 1
ATOM 2280 C CA . PRO B 1 132 ? 6.516 -24.125 -4.719 1 94.06 132 PRO B CA 1
ATOM 2281 C C . PRO B 1 132 ? 6.289 -24.969 -5.973 1 94.06 132 PRO B C 1
ATOM 2283 O O . PRO B 1 132 ? 5.145 -25.281 -6.312 1 94.06 132 PRO B O 1
ATOM 2286 N N . ARG B 1 133 ? 7.383 -25.266 -6.594 1 90.88 133 ARG B N 1
ATOM 2287 C CA . ARG B 1 133 ? 7.324 -26.203 -7.719 1 90.88 133 ARG B CA 1
ATOM 2288 C C . ARG B 1 133 ? 7.105 -27.625 -7.238 1 90.88 133 ARG B C 1
ATOM 2290 O O . ARG B 1 133 ? 7.551 -28 -6.148 1 90.88 133 ARG B O 1
ATOM 2297 N N . ARG B 1 134 ? 6.543 -28.406 -8.117 1 85.31 134 ARG B N 1
ATOM 2298 C CA . ARG B 1 134 ? 6.352 -29.828 -7.805 1 85.31 134 ARG B CA 1
ATOM 2299 C C . ARG B 1 134 ? 7.68 -30.578 -7.805 1 85.31 134 ARG B C 1
ATOM 2301 O O . ARG B 1 134 ? 8.602 -30.203 -8.531 1 85.31 134 ARG B O 1
ATOM 2308 N N . GLU B 1 135 ? 7.988 -31.469 -6.812 1 70.75 135 GLU B N 1
ATOM 2309 C CA . GLU B 1 135 ? 9.195 -32.281 -6.703 1 70.75 135 GLU B CA 1
ATOM 2310 C C . GLU B 1 135 ? 9.539 -32.938 -8.031 1 70.75 135 GLU B C 1
ATOM 2312 O O . GLU B 1 135 ? 10.711 -33.062 -8.391 1 70.75 135 GLU B O 1
ATOM 2317 N N . GLU B 1 136 ? 8.562 -33.531 -8.625 1 61.97 136 GLU B N 1
ATOM 2318 C CA . GLU B 1 136 ? 8.922 -34.375 -9.773 1 61.97 136 GLU B CA 1
ATOM 2319 C C . GLU B 1 136 ? 9.531 -33.531 -10.891 1 61.97 136 GLU B C 1
ATOM 2321 O O . GLU B 1 136 ? 10.258 -34.062 -11.734 1 61.97 136 GLU B O 1
ATOM 2326 N N . THR B 1 137 ? 9.242 -32.375 -10.875 1 54.75 137 THR B N 1
ATOM 2327 C CA . THR B 1 137 ? 9.719 -31.562 -12 1 54.75 137 THR B CA 1
ATOM 2328 C C . THR B 1 137 ? 11.148 -31.094 -11.766 1 54.75 137 THR B C 1
ATOM 2330 O O . THR B 1 137 ? 11.688 -30.312 -12.555 1 54.75 137 THR B O 1
ATOM 2333 N N . LYS B 1 138 ? 11.609 -31.406 -10.648 1 54.53 138 LYS B N 1
ATOM 2334 C CA . LYS B 1 138 ? 13.031 -31.094 -10.508 1 54.53 138 LYS B CA 1
ATOM 2335 C C . LYS B 1 138 ? 13.875 -31.906 -11.477 1 54.53 138 LYS B C 1
ATOM 2337 O O . LYS B 1 138 ? 13.57 -33.062 -11.734 1 54.53 138 LYS B O 1
ATOM 2342 N N . PRO B 1 139 ? 14.531 -31.25 -12.289 1 52.25 139 PRO B N 1
ATOM 2343 C CA . PRO B 1 139 ? 15.305 -32 -13.273 1 52.25 139 PRO B CA 1
ATOM 2344 C C . PRO B 1 139 ? 15.969 -33.25 -12.672 1 52.25 139 PRO B C 1
ATOM 2346 O O . PRO B 1 139 ? 16.531 -33.188 -11.578 1 52.25 139 PRO B O 1
ATOM 2349 N N . LYS B 1 140 ? 15.367 -34.344 -12.883 1 48.81 140 LYS B N 1
ATOM 2350 C CA . LYS B 1 140 ? 16.031 -35.594 -12.562 1 48.81 140 LYS B CA 1
ATOM 2351 C C . LYS B 1 140 ? 17.391 -35.688 -13.25 1 48.81 140 LYS B C 1
ATOM 2353 O O . LYS B 1 140 ? 17.484 -35.5 -14.461 1 48.81 140 LYS B O 1
ATOM 2358 N N . GLN B 1 141 ? 18.328 -35.25 -12.508 1 48.5 141 GLN B N 1
ATOM 2359 C CA . GLN B 1 141 ? 19.656 -35.5 -13.07 1 48.5 141 GLN B CA 1
ATOM 2360 C C . GLN B 1 141 ? 19.812 -36.969 -13.492 1 48.5 141 GLN B C 1
ATOM 2362 O O . GLN B 1 141 ? 19.672 -37.875 -12.672 1 48.5 141 GLN B O 1
ATOM 2367 N N . ILE B 1 142 ? 19.422 -37.156 -14.641 1 48.28 142 ILE B N 1
ATOM 2368 C CA . ILE B 1 142 ? 19.672 -38.5 -15.164 1 48.28 142 ILE B CA 1
ATOM 2369 C C . ILE B 1 142 ? 21.188 -38.719 -15.258 1 48.28 142 ILE B C 1
ATOM 2371 O O . ILE B 1 142 ? 21.891 -38 -15.953 1 48.28 142 ILE B O 1
ATOM 2375 N N . ASN B 1 143 ? 21.734 -39.281 -14.227 1 46 143 ASN B N 1
ATOM 2376 C CA . ASN B 1 143 ? 23.109 -39.719 -14.312 1 46 143 ASN B CA 1
ATOM 2377 C C . ASN B 1 143 ? 23.297 -40.75 -15.406 1 46 143 ASN B C 1
ATOM 2379 O O . ASN B 1 143 ? 22.719 -41.844 -15.344 1 46 143 ASN B O 1
ATOM 2383 N N . VAL B 1 144 ? 23.484 -40.188 -16.547 1 48.69 144 VAL B N 1
ATOM 2384 C CA . VAL B 1 144 ? 23.812 -41.125 -17.609 1 48.69 144 VAL B CA 1
ATOM 2385 C C . VAL B 1 144 ? 25.172 -41.781 -17.344 1 48.69 144 VAL B C 1
ATOM 2387 O O . VAL B 1 144 ? 26.203 -41.062 -17.266 1 48.69 144 VAL B O 1
ATOM 2390 N N . GLU B 1 145 ? 25.203 -42.781 -16.656 1 46.41 145 GLU B N 1
ATOM 2391 C CA . GLU B 1 145 ? 26.422 -43.594 -16.547 1 46.41 145 GLU B CA 1
ATOM 2392 C C . GLU B 1 145 ? 26.922 -44.031 -17.922 1 46.41 145 GLU B C 1
ATOM 2394 O O . GLU B 1 145 ? 26.172 -44.625 -18.688 1 46.41 145 GLU B O 1
ATOM 2399 N N . VAL B 1 146 ? 27.703 -43.156 -18.547 1 51.81 146 VAL B N 1
ATOM 2400 C CA . VAL B 1 146 ? 28.391 -43.625 -19.75 1 51.81 146 VAL B CA 1
ATOM 2401 C C . VAL B 1 146 ? 29.188 -44.875 -19.438 1 51.81 146 VAL B C 1
ATOM 2403 O O . VAL B 1 146 ? 30.078 -44.844 -18.578 1 51.81 146 VAL B O 1
ATOM 2406 N N . LYS B 1 147 ? 28.609 -46.031 -19.797 1 42.81 147 LYS B N 1
ATOM 2407 C CA . LYS B 1 147 ? 29.5 -47.188 -19.891 1 42.81 147 LYS B CA 1
ATOM 2408 C C . LYS B 1 147 ? 30.484 -47 -21.047 1 42.81 147 LYS B C 1
ATOM 2410 O O . LYS B 1 147 ? 30.125 -46.5 -22.109 1 42.81 147 LYS B O 1
#